Protein AF-A0A1F7S0K5-F1 (afdb_monomer_lite)

InterPro domains:
  IPR010177 Doubled CXXCH motif [PF09699] (95-128)
  IPR036280 Multiheme cytochrome superfamily [SSF48695] (3-328)

Secondary structure (DSSP, 8-state):
--HHHHHTT-THHHHHHTSTTS-S-SS-GGGS-HHHHHHHHHHH-HHHHHHHHHHHHHHT--TTT---EEE-TTT--EEE-GGGPPPTT---S-HHHHB-SS-SSTTSGGGBSSSSTHHHHHHHHTTSHHHHHHHSTTTTTTSS---TT----SS-GGGSTTHHHHHHT------B-TTS-B-SSTTT--SEE-TTTT---SSSB-SS-TTSBP-TT----EE--HHHHTTSTT--SS-GGGHHHHHHHHHHHHHHHHHHHTTTS---B---SS-TTTS--PBPPPTT-TT-HHHHHHHHHHHHHHH-STTSS-HHHHHHHHHHHHHHHHHHH--

Structure (mmCIF, N/CA/C/O backbone):
data_AF-A0A1F7S0K5-F1
#
_entry.id   AF-A0A1F7S0K5-F1
#
loop_
_atom_site.group_PDB
_atom_site.id
_atom_site.type_symbol
_atom_site.label_atom_id
_atom_site.label_alt_id
_atom_site.label_comp_id
_atom_site.label_asym_id
_atom_site.label_entity_id
_atom_site.label_seq_id
_atom_site.pdbx_PDB_ins_code
_atom_site.Cartn_x
_atom_site.Cartn_y
_atom_site.Cartn_z
_atom_site.occupancy
_atom_site.B_iso_or_equiv
_atom_site.auth_seq_id
_atom_site.auth_comp_id
_atom_site.auth_asym_id
_atom_site.auth_atom_id
_atom_site.pdbx_PDB_model_num
ATOM 1 N N . MET A 1 1 ? 5.535 0.762 -25.675 1.00 55.72 1 MET A N 1
ATOM 2 C CA . MET A 1 1 ? 5.711 -0.644 -26.095 1.00 55.72 1 MET A CA 1
ATOM 3 C C . MET A 1 1 ? 4.863 -1.482 -25.159 1.00 55.72 1 MET A C 1
ATOM 5 O O . MET A 1 1 ? 4.780 -1.141 -23.984 1.00 55.72 1 MET A O 1
ATOM 9 N N . GLU A 1 2 ? 4.178 -2.498 -25.663 1.00 74.38 2 GLU A N 1
ATOM 10 C CA . GLU A 1 2 ? 3.354 -3.370 -24.821 1.00 74.38 2 GLU A CA 1
ATOM 11 C C . GLU A 1 2 ? 4.242 -4.354 -24.051 1.00 74.38 2 GLU A C 1
ATOM 13 O O . GLU A 1 2 ? 5.248 -4.823 -24.589 1.00 74.38 2 GLU A O 1
ATOM 18 N N . SER A 1 3 ? 3.878 -4.677 -22.803 1.00 82.31 3 SER A N 1
ATOM 19 C CA . SER A 1 3 ? 4.608 -5.650 -21.972 1.00 82.31 3 SER A CA 1
ATOM 20 C C . SER A 1 3 ? 4.799 -6.999 -22.685 1.00 82.31 3 SER A C 1
ATOM 22 O O . SER A 1 3 ? 5.809 -7.662 -22.459 1.00 82.31 3 SER A O 1
ATOM 24 N N . GLY A 1 4 ? 3.883 -7.379 -23.588 1.00 83.12 4 GLY A N 1
ATOM 25 C CA . GLY A 1 4 ? 3.952 -8.627 -24.356 1.00 83.12 4 GLY A CA 1
ATOM 26 C C . GLY A 1 4 ? 5.192 -8.751 -25.244 1.00 83.12 4 GLY A C 1
ATOM 27 O O . GLY A 1 4 ? 5.692 -9.854 -25.432 1.00 83.12 4 GLY A O 1
ATOM 28 N N . VAL A 1 5 ? 5.767 -7.635 -25.715 1.00 87.56 5 VAL A N 1
ATOM 29 C CA . VAL A 1 5 ? 7.045 -7.660 -26.453 1.00 87.56 5 VAL A CA 1
ATOM 30 C C . VAL A 1 5 ? 8.179 -8.127 -25.541 1.00 87.56 5 VAL A C 1
ATOM 32 O O . VAL A 1 5 ? 8.998 -8.947 -25.940 1.00 87.56 5 VAL A O 1
ATOM 35 N N . CYS A 1 6 ? 8.206 -7.662 -24.288 1.00 86.56 6 CYS A N 1
ATOM 36 C CA . CYS A 1 6 ? 9.162 -8.157 -23.299 1.00 86.56 6 CYS A CA 1
ATOM 37 C C . CYS A 1 6 ? 8.910 -9.641 -22.983 1.00 86.56 6 CYS A C 1
ATOM 39 O O . CYS A 1 6 ? 9.863 -10.398 -22.814 1.00 86.56 6 CYS A O 1
ATOM 41 N N . GLY A 1 7 ? 7.643 -10.066 -22.958 1.00 88.88 7 GLY A N 1
ATOM 42 C CA . GLY A 1 7 ? 7.237 -11.452 -22.708 1.00 88.88 7 GLY A CA 1
ATOM 43 C C . GLY A 1 7 ? 7.722 -12.477 -23.732 1.00 88.88 7 GLY A C 1
ATOM 44 O O . GLY A 1 7 ? 7.791 -13.654 -23.401 1.00 88.88 7 GLY A O 1
ATOM 45 N N . GLN A 1 8 ? 8.151 -12.051 -24.924 1.00 90.50 8 GLN A N 1
ATOM 46 C CA . GLN A 1 8 ? 8.770 -12.948 -25.910 1.00 90.50 8 GLN A CA 1
ATOM 47 C C . GLN A 1 8 ? 10.108 -13.527 -25.427 1.00 90.50 8 GLN A C 1
ATOM 49 O O . GLN A 1 8 ? 10.498 -14.609 -25.858 1.00 90.50 8 GLN A O 1
ATOM 54 N N . CYS A 1 9 ? 10.800 -12.819 -24.527 1.00 90.19 9 CYS A N 1
ATOM 55 C CA . CYS A 1 9 ? 12.128 -13.198 -24.036 1.00 90.19 9 CYS A CA 1
ATOM 56 C C . CYS A 1 9 ? 12.213 -13.307 -22.504 1.00 90.19 9 CYS A C 1
ATOM 58 O O . CYS A 1 9 ? 13.201 -13.824 -21.985 1.00 90.19 9 CYS A O 1
ATOM 60 N N . HIS A 1 10 ? 11.224 -12.795 -21.765 1.00 90.00 10 HIS A N 1
ATOM 61 C CA . HIS A 1 10 ? 11.281 -12.660 -20.310 1.00 90.00 10 HIS A CA 1
ATOM 62 C C . HIS A 1 10 ? 10.108 -13.357 -19.617 1.00 90.00 10 HIS A C 1
ATOM 64 O O . HIS A 1 10 ? 8.970 -12.892 -19.676 1.00 90.00 10 HIS A O 1
ATOM 70 N N . GLU A 1 11 ? 10.407 -14.401 -18.837 1.00 90.44 11 GLU A N 1
ATOM 71 C CA . GLU A 1 11 ? 9.433 -15.113 -17.987 1.00 90.44 11 GLU A CA 1
ATOM 72 C C . GLU A 1 11 ? 8.713 -14.195 -16.977 1.00 90.44 11 GLU A C 1
ATOM 74 O O . GLU A 1 11 ? 7.636 -14.514 -16.474 1.00 90.44 11 GLU A O 1
ATOM 79 N N . GLN A 1 12 ? 9.303 -13.034 -16.664 1.00 94.00 12 GLN A N 1
ATOM 80 C CA . GLN A 1 12 ? 8.740 -12.068 -15.724 1.00 94.00 12 GLN A CA 1
ATOM 81 C C . GLN A 1 12 ? 7.446 -11.440 -16.245 1.00 94.00 12 GLN A C 1
ATOM 83 O O . GLN A 1 12 ? 6.676 -10.922 -15.439 1.00 94.00 12 GLN A O 1
ATOM 88 N N . TYR A 1 13 ? 7.181 -11.514 -17.552 1.00 95.25 13 TYR A N 1
ATOM 89 C CA . TYR A 1 13 ? 5.916 -11.078 -18.134 1.00 95.25 13 TYR A CA 1
ATOM 90 C C . TYR A 1 13 ? 4.723 -11.815 -17.514 1.00 95.25 13 TYR A C 1
ATOM 92 O O . TYR A 1 13 ? 3.826 -11.165 -16.985 1.00 95.25 13 TYR A O 1
ATOM 100 N N . ASN A 1 14 ? 4.780 -13.147 -17.434 1.00 94.56 14 ASN A N 1
ATOM 101 C CA . ASN A 1 14 ? 3.702 -13.955 -16.852 1.00 94.56 14 ASN A CA 1
ATOM 102 C C . ASN A 1 14 ? 3.497 -13.647 -15.355 1.00 94.56 14 ASN A C 1
ATOM 104 O O . ASN A 1 14 ? 2.391 -13.719 -14.827 1.00 94.56 14 ASN A O 1
ATOM 108 N N . GLN A 1 15 ? 4.568 -13.272 -14.646 1.00 95.31 15 GLN A N 1
ATOM 109 C CA . GLN A 1 15 ? 4.475 -12.826 -13.251 1.00 95.31 15 GLN A CA 1
ATOM 110 C C . GLN A 1 15 ? 3.829 -11.438 -13.144 1.00 95.31 15 GLN A C 1
ATOM 112 O O . GLN A 1 15 ? 3.004 -11.212 -12.262 1.00 95.31 15 GLN A O 1
ATOM 117 N N . TRP A 1 16 ? 4.198 -10.514 -14.036 1.00 95.06 16 TRP A N 1
ATOM 118 C CA . TRP A 1 16 ? 3.608 -9.178 -14.110 1.00 95.06 16 TRP A CA 1
ATOM 119 C C . TRP A 1 16 ? 2.116 -9.238 -14.431 1.00 95.06 16 TRP A C 1
ATOM 121 O O . TRP A 1 16 ? 1.359 -8.482 -13.827 1.00 95.06 16 TRP A O 1
ATOM 131 N N . GLU A 1 17 ? 1.678 -10.161 -15.291 1.00 93.00 17 GLU A N 1
ATOM 132 C CA . GLU A 1 17 ? 0.255 -10.364 -15.594 1.00 93.00 17 GLU A CA 1
ATOM 133 C C . GLU A 1 17 ? -0.570 -10.694 -14.345 1.00 93.00 17 GLU A C 1
ATOM 135 O O . GLU A 1 17 ? -1.718 -10.270 -14.249 1.00 93.00 17 GLU A O 1
ATOM 140 N N . LYS A 1 18 ? 0.025 -11.350 -13.340 1.00 91.44 18 LYS A N 1
ATOM 141 C CA . LYS A 1 18 ? -0.616 -11.578 -12.035 1.00 91.44 18 LYS A CA 1
ATOM 142 C C . LYS A 1 18 ? -0.628 -10.341 -11.135 1.00 91.44 18 LYS A C 1
ATOM 144 O O . LYS A 1 18 ? -1.362 -10.296 -10.150 1.00 91.44 18 LYS A O 1
ATOM 149 N N . SER A 1 19 ? 0.206 -9.342 -11.376 1.00 91.38 19 SER A N 1
ATOM 150 C CA . SER A 1 19 ? 0.243 -8.149 -10.528 1.00 91.38 19 SER A CA 1
ATOM 151 C C . SER A 1 19 ? -0.922 -7.209 -10.851 1.00 91.38 19 SER A C 1
ATOM 153 O O . SER A 1 19 ? -1.334 -7.102 -11.995 1.00 91.38 19 SER A O 1
ATOM 155 N N . ARG A 1 20 ? -1.379 -6.407 -9.882 1.00 87.12 20 ARG A N 1
ATOM 156 C CA . ARG A 1 20 ? -2.374 -5.340 -10.134 1.00 87.12 20 ARG A CA 1
ATOM 157 C C . ARG A 1 20 ? -1.862 -4.219 -11.052 1.00 87.12 20 ARG A C 1
ATOM 159 O O . ARG A 1 20 ? -2.600 -3.295 -11.376 1.00 87.12 20 ARG A O 1
ATOM 166 N N . HIS A 1 21 ? -0.588 -4.258 -11.443 1.00 89.00 21 HIS A N 1
ATOM 167 C CA . HIS A 1 21 ? -0.041 -3.346 -12.441 1.00 89.00 21 HIS A CA 1
ATOM 168 C C . HIS A 1 21 ? -0.449 -3.729 -13.868 1.00 89.00 21 HIS A C 1
ATOM 170 O O . HIS A 1 21 ? -0.459 -2.848 -14.726 1.00 89.00 21 HIS A O 1
ATOM 176 N N . SER A 1 22 ? -0.817 -4.992 -14.121 1.00 89.19 22 SER A N 1
ATOM 177 C CA . SER A 1 22 ? -1.365 -5.417 -15.414 1.00 89.19 22 SER A CA 1
ATOM 178 C C . SER A 1 22 ? -2.830 -5.015 -15.601 1.00 89.19 22 SER A C 1
ATOM 180 O O . SER A 1 22 ? -3.296 -4.974 -16.740 1.00 89.19 22 SER A O 1
ATOM 182 N N . ASP A 1 23 ? -3.538 -4.672 -14.514 1.00 83.94 23 ASP A N 1
ATOM 183 C CA . ASP A 1 23 ? -4.960 -4.342 -14.549 1.00 83.94 23 ASP A CA 1
ATOM 184 C C . ASP A 1 23 ? -5.260 -3.250 -15.585 1.00 83.94 23 ASP A C 1
ATOM 186 O O . ASP A 1 23 ? -4.728 -2.129 -15.572 1.00 83.94 23 ASP A O 1
ATOM 190 N N . ALA A 1 24 ? -6.210 -3.576 -16.459 1.00 69.12 24 ALA A N 1
ATOM 191 C CA . ALA A 1 24 ? -6.680 -2.687 -17.504 1.00 69.12 24 ALA A CA 1
ATOM 192 C C . ALA A 1 24 ? -7.505 -1.512 -16.970 1.00 69.12 24 ALA A C 1
ATOM 194 O O . ALA A 1 24 ? -7.901 -0.696 -17.783 1.00 69.12 24 ALA A O 1
ATOM 195 N N . GLU A 1 25 ? -7.770 -1.400 -15.661 1.00 66.38 25 GLU A N 1
ATOM 196 C CA . GLU A 1 25 ? -8.460 -0.281 -15.001 1.00 66.38 25 GLU A CA 1
ATOM 197 C C . GLU A 1 25 ? -7.846 0.006 -13.622 1.00 66.38 25 GLU A C 1
ATOM 199 O O . GLU A 1 25 ? -8.350 -0.387 -12.580 1.00 66.38 25 GLU A O 1
ATOM 204 N N . SER A 1 26 ? -6.711 0.706 -13.603 1.00 60.31 26 SER A N 1
ATOM 205 C CA . SER A 1 26 ? -5.957 0.970 -12.370 1.00 60.31 26 SER A CA 1
ATOM 206 C C . SER A 1 26 ? -6.516 2.108 -11.490 1.00 60.31 26 SER A C 1
ATOM 208 O O . SER A 1 26 ? -5.996 2.341 -10.398 1.00 60.31 26 SER A O 1
ATOM 210 N N . TYR A 1 27 ? -7.561 2.815 -11.941 1.00 61.59 27 TYR A N 1
ATOM 211 C CA . TYR A 1 27 ? -8.342 3.797 -11.173 1.00 61.59 27 TYR A CA 1
ATOM 212 C C . TYR A 1 27 ? -9.674 4.107 -11.885 1.00 61.59 27 TYR A C 1
ATOM 214 O O . TYR A 1 27 ? -9.789 3.904 -13.096 1.00 61.59 27 TYR A O 1
ATOM 222 N N . GLY A 1 28 ? -10.659 4.636 -11.147 1.00 58.69 28 GLY A N 1
ATOM 223 C CA . GLY A 1 28 ? -11.991 4.988 -11.655 1.00 58.69 28 GLY A CA 1
ATOM 224 C C . GLY A 1 28 ? -11.947 6.187 -12.601 1.00 58.69 28 GLY A C 1
ATOM 225 O O . GLY A 1 28 ? -12.259 7.309 -12.212 1.00 58.69 28 GLY A O 1
ATOM 226 N N . PHE A 1 29 ? -11.526 5.972 -13.851 1.00 62.69 29 PHE A N 1
ATOM 227 C CA . PHE A 1 29 ? -11.346 7.027 -14.856 1.00 62.69 29 PHE A CA 1
ATOM 228 C C . PHE A 1 29 ? -12.602 7.890 -15.040 1.00 62.69 29 PHE A C 1
ATOM 230 O O . PHE A 1 29 ? -12.493 9.104 -15.197 1.00 62.69 29 PHE A O 1
ATOM 237 N N . ALA A 1 30 ? -13.782 7.267 -14.993 1.00 62.19 30 ALA A N 1
ATOM 238 C CA . ALA A 1 30 ? -15.068 7.945 -15.140 1.00 62.19 30 ALA A CA 1
ATOM 239 C C . ALA A 1 30 ? -15.455 8.811 -13.924 1.00 62.19 30 ALA A C 1
ATOM 241 O O . ALA A 1 30 ? -16.290 9.701 -14.052 1.00 62.19 30 ALA A O 1
ATOM 242 N N . GLU A 1 31 ? -14.839 8.582 -12.763 1.00 60.03 31 GLU A N 1
ATOM 243 C CA . GLU A 1 31 ? -15.211 9.203 -11.484 1.00 60.03 31 GLU A CA 1
ATOM 244 C C . GLU A 1 31 ? -14.346 10.425 -11.135 1.00 60.03 31 GLU A C 1
ATOM 246 O O . GLU A 1 31 ? -14.638 11.152 -10.185 1.00 60.03 31 GLU A O 1
ATOM 251 N N . ILE A 1 32 ? -13.263 10.670 -11.884 1.00 66.06 32 ILE A N 1
ATOM 252 C CA . ILE A 1 32 ? -12.283 11.717 -11.575 1.00 66.06 32 ILE A CA 1
ATOM 253 C C . ILE A 1 32 ? -12.375 12.851 -12.596 1.00 66.06 32 ILE A C 1
ATOM 255 O O . ILE A 1 32 ? -12.255 12.654 -13.806 1.00 66.06 32 ILE A O 1
ATOM 259 N N . ALA A 1 33 ? -12.501 14.082 -12.098 1.00 70.62 33 ALA A N 1
ATOM 260 C CA . ALA A 1 33 ? -12.459 15.272 -12.937 1.00 70.62 33 ALA A CA 1
ATOM 261 C C . ALA A 1 33 ? -11.146 15.341 -13.743 1.00 70.62 33 ALA A C 1
ATOM 263 O O . ALA A 1 33 ? -10.053 15.204 -13.187 1.00 70.62 33 ALA A O 1
ATOM 264 N N . LYS A 1 34 ? -11.238 15.630 -15.050 1.00 74.44 34 LYS A N 1
ATOM 265 C CA . LYS A 1 34 ? -10.083 15.684 -15.972 1.00 74.44 34 LYS A CA 1
ATOM 266 C C . LYS A 1 34 ? -8.866 16.472 -15.454 1.00 74.44 34 LYS A C 1
ATOM 268 O O . LYS A 1 34 ? -7.754 15.983 -15.636 1.00 74.44 34 LYS A O 1
ATOM 273 N N . PRO A 1 35 ? -9.019 17.634 -14.787 1.00 71.94 35 PRO A N 1
ATOM 274 C CA . PRO A 1 35 ? -7.874 18.367 -14.244 1.00 71.94 35 PRO A CA 1
ATOM 275 C C . PRO A 1 35 ? -7.083 17.593 -13.176 1.00 71.94 35 PRO A C 1
ATOM 277 O O . PRO A 1 35 ? -5.870 17.755 -13.081 1.00 71.94 35 PRO A O 1
ATOM 280 N N . LEU A 1 36 ? -7.744 16.729 -12.399 1.00 72.06 36 LEU A N 1
ATOM 281 C CA . LEU A 1 36 ? -7.108 15.889 -11.376 1.00 72.06 36 LEU A CA 1
ATOM 282 C C . LEU A 1 36 ? -6.460 14.639 -11.977 1.00 72.06 36 LEU A C 1
ATOM 284 O O . LEU A 1 36 ? -5.475 14.132 -11.437 1.00 72.06 36 LEU A O 1
ATOM 288 N N . LEU A 1 37 ? -6.975 14.168 -13.118 1.00 75.69 37 LEU A N 1
ATOM 289 C CA . LEU A 1 37 ? -6.419 13.014 -13.822 1.00 75.69 37 LEU A CA 1
ATOM 290 C C . LEU A 1 37 ? -4.959 13.237 -14.229 1.00 75.69 37 LEU A C 1
ATOM 292 O O . LEU A 1 37 ? -4.175 12.295 -14.181 1.00 75.69 37 LEU A O 1
ATOM 296 N N . VAL A 1 38 ? -4.568 14.475 -14.553 1.00 78.19 38 VAL A N 1
ATOM 297 C CA . VAL A 1 38 ? -3.190 14.832 -14.935 1.00 78.19 38 VAL A CA 1
ATOM 298 C C . VAL A 1 38 ? -2.155 14.341 -13.907 1.00 78.19 38 VAL A C 1
ATOM 300 O O . VAL A 1 38 ? -1.106 13.822 -14.282 1.00 78.19 38 VAL A O 1
ATOM 303 N N . ASN A 1 39 ? -2.477 14.413 -12.614 1.00 76.75 39 ASN A N 1
ATOM 304 C CA . ASN A 1 39 ? -1.594 13.945 -11.542 1.00 76.75 39 ASN A CA 1
ATOM 305 C C . ASN A 1 39 ? -1.631 12.423 -11.339 1.00 76.75 39 ASN A C 1
ATOM 307 O O . ASN A 1 39 ? -0.726 11.875 -10.721 1.00 76.75 39 ASN A O 1
ATOM 311 N N . CYS A 1 40 ? -2.654 11.732 -11.847 1.00 78.12 40 CYS A N 1
ATOM 312 C CA . CYS A 1 40 ? -2.771 10.274 -11.761 1.00 78.12 40 CYS A CA 1
ATOM 313 C C . CYS A 1 40 ? -1.884 9.591 -12.814 1.00 78.12 40 CYS A C 1
ATOM 315 O O . CYS A 1 40 ? -1.278 8.550 -12.561 1.00 78.12 40 CYS A O 1
ATOM 317 N N . TYR A 1 41 ? -1.770 10.188 -14.001 1.00 83.06 41 TYR A N 1
ATOM 318 C CA . TYR A 1 41 ? -1.078 9.561 -15.125 1.00 83.06 41 TYR A CA 1
ATOM 319 C C . TYR A 1 41 ? 0.405 9.326 -14.892 1.00 83.06 41 TYR A C 1
ATOM 321 O O . TYR A 1 41 ? 0.914 8.309 -15.359 1.00 83.06 41 TYR A O 1
ATOM 329 N N . LYS A 1 42 ? 1.072 10.188 -14.109 1.00 85.56 42 LYS A N 1
ATOM 330 C CA . LYS A 1 42 ? 2.489 10.004 -13.773 1.00 85.56 42 LYS A CA 1
ATOM 331 C C . LYS A 1 42 ? 2.773 8.637 -13.157 1.00 85.56 42 LYS A C 1
ATOM 333 O O . LYS A 1 42 ? 3.856 8.128 -13.374 1.00 85.56 42 LYS A O 1
ATOM 338 N N . CYS A 1 43 ? 1.813 8.034 -12.451 1.00 85.00 43 CYS A N 1
ATOM 339 C CA . CYS A 1 43 ? 1.966 6.718 -11.824 1.00 85.00 43 CYS A CA 1
ATOM 340 C C . CYS A 1 43 ? 1.308 5.582 -12.616 1.00 85.00 43 CYS A C 1
ATOM 342 O O . CYS A 1 43 ? 1.752 4.441 -12.548 1.00 85.00 43 CYS A O 1
ATOM 344 N N . HIS A 1 44 ? 0.220 5.870 -13.331 1.00 85.19 44 HIS A N 1
ATOM 345 C CA . HIS A 1 44 ? -0.649 4.834 -13.892 1.00 85.19 44 HIS A CA 1
ATOM 346 C C . HIS A 1 44 ? -0.379 4.502 -15.369 1.00 85.19 44 HIS A C 1
ATOM 348 O O . HIS A 1 44 ? -0.985 3.562 -15.886 1.00 85.19 44 HIS A O 1
ATOM 354 N N . TYR A 1 45 ? 0.505 5.248 -16.045 1.00 87.81 45 TYR A N 1
ATOM 355 C CA . TYR A 1 45 ? 0.841 5.058 -17.460 1.00 87.81 45 TYR A CA 1
ATOM 356 C C . TYR A 1 45 ? 2.349 5.092 -17.677 1.00 87.81 45 TYR A C 1
ATOM 358 O O . TYR A 1 45 ? 3.036 6.003 -17.217 1.00 87.81 45 TYR A O 1
ATOM 366 N N . ALA A 1 46 ? 2.868 4.106 -18.410 1.00 88.94 46 ALA A N 1
ATOM 367 C CA . ALA A 1 46 ? 4.304 3.893 -18.554 1.00 88.94 46 ALA A CA 1
ATOM 368 C C . ALA A 1 46 ? 5.023 5.072 -19.212 1.00 88.94 46 ALA A C 1
ATOM 370 O O . ALA A 1 46 ? 6.093 5.473 -18.755 1.00 88.94 46 ALA A O 1
ATOM 371 N N . LYS A 1 47 ? 4.434 5.650 -20.264 1.00 88.19 47 LYS A N 1
ATOM 372 C CA . LYS A 1 47 ? 5.023 6.800 -20.956 1.00 88.19 47 LYS A CA 1
ATOM 373 C C . LYS A 1 47 ? 5.042 8.035 -20.061 1.00 88.19 47 LYS A C 1
ATOM 375 O O . LYS A 1 47 ? 6.087 8.657 -19.916 1.00 88.19 47 LYS A O 1
ATOM 380 N N . SER A 1 48 ? 3.916 8.355 -19.422 1.00 88.88 48 SER A N 1
ATOM 381 C CA . SER A 1 48 ? 3.819 9.488 -18.498 1.00 88.88 48 SER A CA 1
ATOM 382 C C . SER A 1 48 ? 4.789 9.344 -17.324 1.00 88.88 48 SER A C 1
ATOM 384 O O . SER A 1 48 ? 5.411 10.328 -16.932 1.00 88.88 48 SER A O 1
ATOM 386 N N . TYR A 1 49 ? 4.978 8.127 -16.800 1.00 90.62 49 TYR A N 1
ATOM 387 C CA . TYR A 1 49 ? 5.998 7.855 -15.788 1.00 90.62 49 TYR A CA 1
ATOM 388 C C . TYR A 1 49 ? 7.409 8.106 -16.330 1.00 90.62 49 TYR A C 1
ATOM 390 O O . TYR A 1 49 ? 8.186 8.818 -15.703 1.00 90.62 49 TYR A O 1
ATOM 398 N N . ALA A 1 50 ? 7.744 7.579 -17.511 1.00 89.44 50 ALA A N 1
ATOM 399 C CA . ALA A 1 50 ? 9.051 7.791 -18.1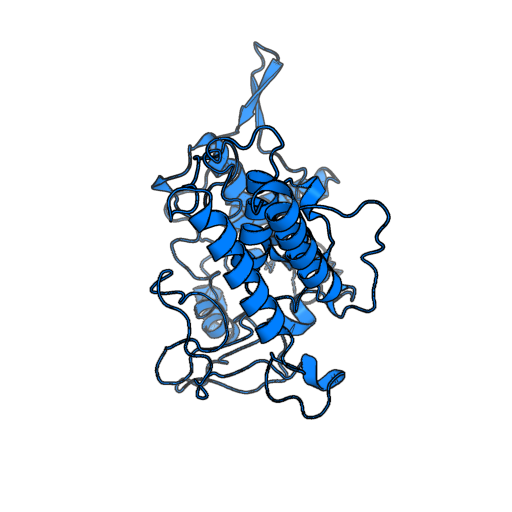33 1.00 89.44 50 ALA A CA 1
ATOM 400 C C . ALA A 1 50 ? 9.363 9.286 -18.337 1.00 89.44 50 ALA A C 1
ATOM 402 O O . ALA A 1 50 ? 10.415 9.751 -17.900 1.00 89.44 50 ALA A O 1
ATOM 403 N N . GLU A 1 51 ? 8.417 10.044 -18.900 1.00 89.81 51 GLU A N 1
ATOM 404 C CA . GLU A 1 51 ? 8.522 11.501 -19.061 1.00 89.81 51 GLU A CA 1
ATOM 405 C C . GLU A 1 51 ? 8.642 12.220 -17.706 1.00 89.81 51 GLU A C 1
ATOM 407 O O . GLU A 1 51 ? 9.375 13.201 -17.582 1.00 89.81 51 GLU A O 1
ATOM 412 N N . SER A 1 52 ? 7.946 11.733 -16.669 1.00 90.81 52 SER A N 1
ATOM 413 C CA . SER A 1 52 ? 8.069 12.263 -15.305 1.00 90.81 52 SER A CA 1
ATOM 414 C C . SER A 1 52 ? 9.483 12.084 -14.767 1.00 90.81 52 SER A C 1
ATOM 416 O O . SER A 1 52 ? 10.037 13.040 -14.237 1.00 90.81 52 SER A O 1
ATOM 418 N N . ILE A 1 53 ? 10.075 10.893 -14.925 1.00 90.25 53 ILE A N 1
ATOM 419 C CA . ILE A 1 53 ? 11.444 10.599 -14.477 1.00 90.25 53 ILE A CA 1
ATOM 420 C C . ILE A 1 53 ? 12.461 11.502 -15.177 1.00 90.25 53 ILE A C 1
ATOM 422 O O . ILE A 1 53 ? 13.331 12.077 -14.525 1.00 90.25 53 ILE A O 1
ATOM 426 N N . GLU A 1 54 ? 12.344 11.670 -16.493 1.00 88.62 54 GLU A N 1
ATOM 427 C CA . GLU A 1 54 ? 13.216 12.572 -17.251 1.00 88.62 54 GLU A CA 1
ATOM 428 C C . GLU A 1 54 ? 13.101 14.015 -16.750 1.00 88.62 54 GLU A C 1
ATOM 430 O O . GLU A 1 54 ? 14.114 14.668 -16.488 1.00 88.62 54 GLU A O 1
ATOM 435 N N . LYS A 1 55 ? 11.868 14.486 -16.532 1.00 89.88 55 LYS A N 1
ATOM 436 C CA . LYS A 1 55 ? 11.602 15.844 -16.059 1.00 89.88 55 LYS A CA 1
ATOM 437 C C . LYS A 1 55 ? 12.148 16.088 -14.654 1.00 89.88 55 LYS A C 1
ATOM 439 O O . LYS A 1 55 ? 12.862 17.070 -14.471 1.00 89.88 55 LYS A O 1
ATOM 444 N N . ILE A 1 56 ? 11.903 15.191 -13.694 1.00 91.38 56 ILE A N 1
ATOM 445 C CA . ILE A 1 56 ? 12.397 15.364 -12.314 1.00 91.38 56 ILE A CA 1
ATOM 446 C C . ILE A 1 56 ? 13.927 15.354 -12.257 1.00 91.38 56 ILE A C 1
ATOM 448 O O . ILE A 1 56 ? 14.515 16.117 -11.497 1.00 91.38 56 ILE A O 1
ATOM 452 N N . ASN A 1 57 ? 14.580 14.571 -13.123 1.00 87.12 57 ASN A N 1
ATOM 453 C CA . ASN A 1 57 ? 16.035 14.556 -13.236 1.00 87.12 57 ASN A CA 1
ATOM 454 C C . ASN A 1 57 ? 16.563 15.863 -13.843 1.00 87.12 57 ASN A C 1
ATOM 456 O O . ASN A 1 57 ? 17.575 16.384 -13.377 1.00 87.12 57 ASN A O 1
ATOM 460 N N . SER A 1 58 ? 15.881 16.409 -14.859 1.00 88.75 58 SER A N 1
ATOM 461 C CA . SER A 1 58 ? 16.268 17.688 -15.470 1.00 88.75 58 SER A CA 1
ATOM 462 C C . SER A 1 58 ? 16.043 18.887 -14.546 1.00 88.75 58 SER A C 1
ATOM 464 O O . SER A 1 58 ? 16.868 19.797 -14.511 1.00 88.75 58 SER A O 1
ATOM 466 N N . GLU A 1 59 ? 14.957 18.873 -13.771 1.00 90.69 59 GLU A N 1
ATOM 467 C CA . GLU A 1 59 ? 14.550 19.974 -12.891 1.00 90.69 59 GLU A CA 1
ATOM 468 C C . GLU A 1 59 ? 15.128 19.842 -11.477 1.00 90.69 59 GLU A C 1
ATOM 470 O O . GLU A 1 59 ? 15.066 20.795 -10.708 1.00 90.69 59 GLU A O 1
ATOM 475 N N . LYS A 1 60 ? 15.735 18.691 -11.149 1.00 89.62 60 LYS A N 1
ATOM 476 C CA . LYS A 1 60 ? 16.281 18.356 -9.822 1.00 89.62 60 LYS A CA 1
ATOM 477 C C . LYS A 1 60 ? 15.249 18.511 -8.698 1.00 89.62 60 LYS A C 1
ATOM 479 O O . LYS A 1 60 ? 15.570 19.008 -7.622 1.00 89.62 60 LYS A O 1
ATOM 484 N N . ILE A 1 61 ? 14.023 18.074 -8.964 1.00 90.38 61 ILE A N 1
ATOM 485 C CA . ILE A 1 61 ? 12.903 18.081 -8.013 1.00 90.38 61 ILE A CA 1
ATOM 486 C C . ILE A 1 61 ? 12.516 16.653 -7.630 1.00 90.38 61 ILE A C 1
ATOM 488 O O . ILE A 1 61 ? 12.852 15.694 -8.328 1.00 90.38 61 ILE A O 1
ATOM 492 N N . ASN A 1 62 ? 11.760 16.499 -6.550 1.00 86.06 62 ASN A N 1
ATOM 493 C CA . ASN A 1 62 ? 11.207 15.207 -6.167 1.00 86.06 62 ASN A CA 1
ATOM 494 C C . ASN A 1 62 ? 10.000 14.824 -7.040 1.00 86.06 62 ASN A C 1
ATOM 496 O O . ASN A 1 62 ? 9.237 15.664 -7.520 1.00 86.06 62 ASN A O 1
ATOM 500 N N . PHE A 1 63 ? 9.754 13.520 -7.200 1.00 86.62 63 PHE A N 1
ATOM 501 C CA . PHE A 1 63 ? 8.626 13.017 -8.001 1.00 86.62 63 PHE A CA 1
ATOM 502 C C . PHE A 1 63 ? 7.249 13.502 -7.506 1.00 86.62 63 PHE A C 1
ATOM 504 O O . PHE A 1 63 ? 6.314 13.682 -8.295 1.00 86.62 63 PHE A O 1
ATOM 511 N N . HIS A 1 64 ? 7.100 13.725 -6.198 1.00 80.38 64 HIS A N 1
ATOM 512 C CA . HIS A 1 64 ? 5.858 14.239 -5.615 1.00 80.38 64 HIS A CA 1
ATOM 513 C C . HIS A 1 64 ? 5.672 15.748 -5.846 1.00 80.38 64 HIS A C 1
ATOM 515 O O . HIS A 1 64 ? 4.535 16.201 -5.944 1.00 80.38 64 HIS A O 1
ATOM 521 N N . GLU A 1 65 ? 6.757 16.508 -6.020 1.00 83.38 65 GLU A N 1
ATOM 522 C CA . GLU A 1 65 ? 6.727 17.948 -6.329 1.00 83.38 65 GLU A CA 1
ATOM 523 C C . GLU A 1 65 ? 6.351 18.215 -7.787 1.00 83.38 65 GLU A C 1
ATOM 525 O O . GLU A 1 65 ? 5.880 19.304 -8.122 1.00 83.38 65 GLU A O 1
ATOM 530 N N . LEU A 1 66 ? 6.517 17.214 -8.657 1.00 86.06 66 LEU A N 1
ATOM 531 C CA . LEU A 1 66 ? 6.201 17.333 -10.070 1.00 86.06 66 LEU A CA 1
ATOM 532 C C . LEU A 1 66 ? 4.716 17.653 -10.287 1.00 86.06 66 LEU A C 1
ATOM 534 O O . LEU A 1 66 ? 3.829 16.839 -10.001 1.00 86.06 66 LEU A O 1
ATOM 538 N N . GLN A 1 67 ? 4.471 18.818 -10.887 1.00 81.50 67 GLN A N 1
ATOM 539 C CA . GLN A 1 67 ? 3.157 19.278 -11.321 1.00 81.50 67 GLN A CA 1
ATOM 540 C C . GLN A 1 67 ? 3.168 19.577 -12.819 1.00 81.50 67 GLN A C 1
ATOM 542 O O . GLN A 1 67 ? 3.991 20.343 -13.319 1.00 81.50 67 GLN A O 1
ATOM 547 N N . TYR A 1 68 ? 2.204 19.020 -13.546 1.00 83.75 68 TYR A N 1
ATOM 548 C CA . TYR A 1 68 ? 1.982 19.357 -14.949 1.00 83.75 68 TYR A CA 1
ATOM 549 C C . TYR A 1 68 ? 1.049 20.556 -15.047 1.00 83.75 68 TYR A C 1
ATOM 551 O O . TYR A 1 68 ? -0.176 20.419 -15.113 1.00 83.75 68 TYR A O 1
ATOM 559 N N . LYS A 1 69 ? 1.640 21.748 -15.034 1.00 82.56 69 LYS A N 1
ATOM 560 C CA . LYS A 1 69 ? 0.911 22.999 -15.200 1.00 82.56 69 LYS A CA 1
ATOM 561 C C . LYS A 1 69 ? 1.413 23.772 -16.412 1.00 82.56 69 LYS A C 1
ATOM 563 O O . LYS A 1 69 ? 2.597 23.744 -16.734 1.00 82.56 69 LYS A O 1
ATOM 568 N N . LYS A 1 70 ? 0.496 24.487 -17.057 1.00 81.62 70 LYS A N 1
ATOM 569 C CA . LYS A 1 70 ? 0.756 25.435 -18.134 1.00 81.62 70 LYS A CA 1
ATOM 570 C C . LYS A 1 70 ? 0.398 26.835 -17.651 1.00 81.62 70 LYS A C 1
ATOM 572 O O . LYS A 1 70 ? -0.684 27.058 -17.107 1.00 81.62 70 LYS A O 1
ATOM 577 N N . GLN A 1 71 ? 1.311 27.775 -17.857 1.00 76.88 71 GLN A 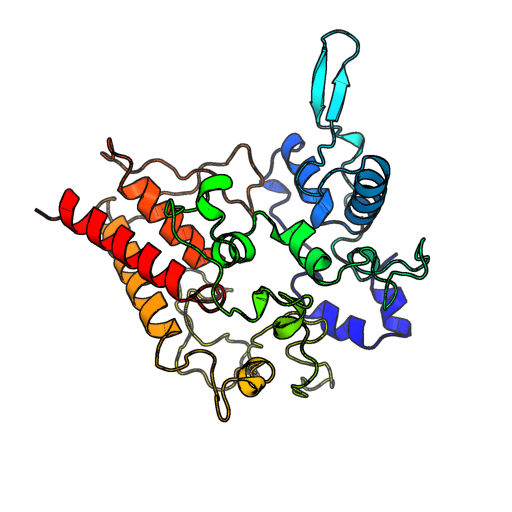N 1
ATOM 578 C CA . GLN A 1 71 ? 1.089 29.171 -17.509 1.00 76.88 71 GLN A CA 1
ATOM 579 C C . GLN A 1 71 ? 0.216 29.835 -18.577 1.00 76.88 71 GLN A C 1
ATOM 581 O O . GLN A 1 71 ? 0.528 29.772 -19.769 1.00 76.88 71 GLN A O 1
ATOM 586 N N . LEU A 1 72 ? -0.885 30.467 -18.166 1.00 74.44 72 LEU A N 1
ATOM 587 C CA . LEU A 1 72 ? -1.621 31.363 -19.051 1.00 74.44 72 LEU A CA 1
ATOM 588 C C . LEU A 1 72 ? -0.905 32.714 -19.074 1.00 74.44 72 LEU A C 1
ATOM 590 O O . LEU A 1 72 ? -0.967 33.476 -18.107 1.00 74.44 72 LEU A O 1
ATOM 594 N N . MET A 1 73 ? -0.253 33.009 -20.202 1.00 59.00 73 MET A N 1
ATOM 595 C CA . MET A 1 73 ? 0.553 34.223 -20.391 1.00 59.00 73 MET A CA 1
ATOM 596 C C . MET A 1 73 ? -0.217 35.532 -20.152 1.00 59.00 73 MET A C 1
ATOM 598 O O . MET A 1 73 ? 0.407 36.541 -19.856 1.00 59.00 73 MET A O 1
ATOM 602 N N . LEU A 1 74 ? -1.554 35.527 -20.223 1.00 60.09 74 LEU A N 1
ATOM 603 C CA . LEU A 1 74 ? -2.367 36.736 -20.053 1.00 60.09 74 LEU A CA 1
ATOM 604 C C . LEU A 1 74 ? -2.765 37.070 -18.604 1.00 60.09 74 LEU A C 1
ATOM 606 O O . LEU A 1 74 ? -3.260 38.166 -18.373 1.00 60.09 74 LEU A O 1
ATOM 610 N N . VAL A 1 75 ? -2.618 36.152 -17.640 1.00 58.91 75 VAL A N 1
ATOM 611 C CA . VAL A 1 75 ? -3.220 36.338 -16.296 1.00 58.91 75 VAL A CA 1
ATOM 612 C C . VAL A 1 75 ? -2.370 35.831 -15.130 1.00 58.91 75 VAL A C 1
ATOM 614 O O . VAL A 1 75 ? -2.824 35.852 -13.992 1.00 58.91 75 VAL A O 1
ATOM 617 N N . GLY A 1 76 ? -1.155 35.327 -15.377 1.00 65.75 76 GLY A N 1
ATOM 618 C CA . GLY A 1 76 ? -0.292 34.776 -14.318 1.00 65.75 76 GLY A CA 1
ATOM 619 C C . GLY A 1 76 ? -0.849 33.518 -13.630 1.00 65.75 76 GLY A C 1
ATOM 620 O O . GLY A 1 76 ? -0.206 32.962 -12.743 1.00 65.75 76 GLY A O 1
ATOM 621 N N . LEU A 1 77 ? -2.019 33.035 -14.056 1.00 73.50 77 LEU A N 1
ATOM 622 C CA . LEU A 1 77 ? -2.657 31.825 -13.554 1.00 73.50 77 LEU A CA 1
ATOM 623 C C . LEU A 1 77 ? -1.992 30.581 -14.150 1.00 73.50 77 LEU A C 1
ATOM 625 O O . LEU A 1 77 ? -1.677 30.516 -15.342 1.00 73.50 77 LEU A O 1
ATOM 629 N N . SER A 1 78 ? -1.807 29.572 -13.303 1.00 77.00 78 SER A N 1
ATOM 630 C CA . SER A 1 78 ? -1.219 28.285 -13.663 1.00 77.00 78 SER A CA 1
ATOM 631 C C . SER A 1 78 ? -2.310 27.218 -13.662 1.00 77.00 78 SER A C 1
ATOM 633 O O . SER A 1 78 ? -2.909 26.943 -12.622 1.00 77.00 78 SER A O 1
ATOM 635 N N . MET A 1 79 ? -2.591 26.639 -14.830 1.00 80.81 79 MET A N 1
ATOM 636 C CA . MET A 1 79 ? -3.665 25.658 -15.026 1.00 80.81 79 MET A CA 1
ATOM 637 C C . MET A 1 79 ? -3.088 24.270 -15.318 1.00 80.81 79 MET A C 1
ATOM 639 O O . MET A 1 79 ? -2.002 24.190 -15.890 1.00 80.81 79 MET A O 1
ATOM 643 N N . PRO A 1 80 ? -3.780 23.167 -14.981 1.00 82.88 80 PRO A N 1
ATOM 644 C CA . PRO A 1 80 ? -3.336 21.824 -15.352 1.00 82.88 80 PRO A CA 1
ATOM 645 C C . PRO A 1 80 ? -3.141 21.677 -16.866 1.00 82.88 80 PRO A C 1
ATOM 647 O O . PRO A 1 80 ? -4.008 22.062 -17.654 1.00 82.88 80 PRO A O 1
ATOM 650 N N . ASP A 1 81 ? -2.006 21.112 -17.278 1.00 86.69 81 ASP A N 1
ATOM 651 C CA . ASP A 1 81 ? -1.694 20.898 -18.691 1.00 86.69 81 ASP A CA 1
ATOM 652 C C . ASP A 1 81 ? -2.407 19.646 -19.222 1.00 86.69 81 ASP A C 1
ATOM 654 O O . ASP A 1 81 ? -1.880 18.533 -19.192 1.00 86.69 81 ASP A O 1
ATOM 658 N N . LEU A 1 82 ? -3.629 19.829 -19.729 1.00 85.69 82 LEU A N 1
ATOM 659 C CA . LEU A 1 82 ? -4.439 18.738 -20.280 1.00 85.69 82 LEU A CA 1
ATOM 660 C C . LEU A 1 82 ? -3.828 18.094 -21.539 1.00 85.69 82 LEU A C 1
ATOM 662 O O . LEU A 1 82 ? -4.275 17.024 -21.942 1.00 85.69 82 LEU A O 1
ATOM 666 N N . SER A 1 83 ? -2.802 18.692 -22.156 1.00 85.56 83 SER A N 1
ATOM 667 C CA . SER A 1 83 ? -2.080 18.039 -23.258 1.00 85.56 83 SER A CA 1
ATOM 668 C C . SER A 1 83 ? -1.244 16.839 -22.793 1.00 85.56 83 SER A C 1
ATOM 670 O O . SER A 1 83 ? -0.853 16.009 -23.609 1.00 85.56 83 SER A O 1
ATOM 672 N N . LYS A 1 84 ? -1.008 16.721 -21.478 1.00 85.62 84 LYS A N 1
ATOM 673 C CA . LYS A 1 84 ? -0.303 15.600 -20.841 1.00 85.62 84 LYS A CA 1
ATOM 674 C C . LYS A 1 84 ? -1.202 14.408 -20.521 1.00 85.62 84 LYS A C 1
ATOM 676 O O . LYS A 1 84 ? -0.710 13.406 -20.009 1.00 85.62 84 LYS A O 1
ATOM 681 N N . LEU A 1 85 ? -2.503 14.495 -20.808 1.00 82.50 85 LEU A N 1
ATOM 682 C CA . LEU A 1 85 ? -3.401 13.349 -20.689 1.00 82.50 85 LEU A CA 1
ATOM 683 C C . LEU A 1 85 ? -2.983 12.271 -21.716 1.00 82.50 85 LEU A C 1
ATOM 685 O O . LEU A 1 85 ? -2.895 12.586 -22.907 1.00 82.50 85 LEU A O 1
ATOM 689 N N . PRO A 1 86 ? -2.744 11.015 -21.302 1.00 78.06 86 PRO A N 1
ATOM 690 C CA . PRO A 1 86 ? -2.451 9.928 -22.217 1.00 78.06 86 PRO A CA 1
ATOM 691 C C . PRO A 1 86 ? -3.665 9.593 -23.078 1.00 78.06 86 PRO A C 1
ATOM 693 O O . PRO A 1 86 ? -4.819 9.913 -22.764 1.00 78.06 86 PRO A O 1
ATOM 696 N N . LYS A 1 87 ? -3.400 8.913 -24.192 1.00 81.38 87 LYS A N 1
ATOM 697 C CA . LYS A 1 87 ? -4.461 8.430 -25.082 1.00 81.38 87 LYS A CA 1
ATOM 698 C C . LYS A 1 87 ? -5.189 7.250 -24.429 1.00 81.38 87 LYS A C 1
ATOM 700 O O . LYS A 1 87 ? -4.599 6.493 -23.668 1.00 81.38 87 LYS A O 1
ATOM 705 N N . LYS A 1 88 ? -6.463 7.036 -24.786 1.00 72.25 88 LYS A N 1
ATOM 706 C CA . LYS A 1 88 ? -7.307 5.954 -24.229 1.00 72.25 88 LYS A CA 1
ATOM 707 C C . LYS A 1 88 ? -6.654 4.561 -24.295 1.00 72.25 88 LYS A C 1
ATOM 709 O O . LYS A 1 88 ? -6.843 3.765 -23.386 1.00 72.25 88 LYS A O 1
ATOM 714 N N . ASN A 1 89 ? -5.881 4.291 -25.347 1.00 76.00 89 ASN A N 1
ATOM 715 C CA . ASN A 1 89 ? -5.256 2.986 -25.601 1.00 76.00 89 ASN A CA 1
ATOM 716 C C . ASN A 1 89 ? -3.771 2.954 -25.212 1.00 76.00 89 ASN A C 1
ATOM 718 O O . ASN A 1 89 ? -3.015 2.108 -25.680 1.00 76.00 89 ASN A O 1
ATOM 722 N N . GLU A 1 90 ? -3.312 3.933 -24.440 1.00 82.12 90 GLU A N 1
ATOM 723 C CA . GLU A 1 90 ? -1.917 3.997 -24.049 1.00 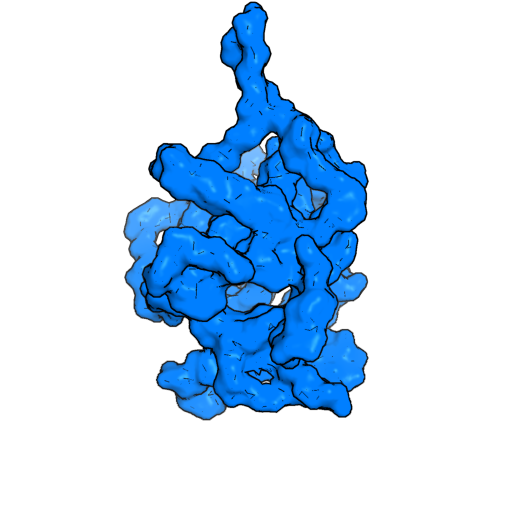82.12 90 GLU A CA 1
ATOM 724 C C . GLU A 1 90 ? -1.597 2.940 -22.979 1.00 82.12 90 GLU A C 1
ATOM 726 O O . GLU A 1 90 ? -2.394 2.755 -22.053 1.00 82.12 90 GLU A O 1
ATOM 731 N N . PRO A 1 91 ? -0.446 2.241 -23.074 1.00 81.31 91 PRO A N 1
ATOM 732 C CA . PRO A 1 91 ? -0.086 1.228 -22.096 1.00 81.31 91 PRO A CA 1
ATOM 733 C C . PRO A 1 91 ? 0.015 1.813 -20.685 1.00 81.31 91 PRO A C 1
ATOM 735 O O . PRO A 1 91 ? 0.641 2.855 -20.463 1.00 81.31 91 PRO A O 1
ATOM 738 N N . ARG A 1 92 ? -0.594 1.102 -19.734 1.00 85.81 92 ARG A N 1
ATOM 739 C CA . ARG A 1 92 ? -0.662 1.465 -18.312 1.00 85.81 92 ARG A CA 1
ATOM 740 C C . ARG A 1 92 ? 0.663 1.160 -17.610 1.00 85.81 92 ARG A C 1
ATOM 742 O O . ARG A 1 92 ? 1.724 1.493 -18.135 1.00 85.81 92 ARG A O 1
ATOM 749 N N . VAL A 1 93 ? 0.650 0.544 -16.431 1.00 90.56 93 VAL A N 1
ATOM 750 C CA . VAL A 1 93 ? 1.881 0.188 -15.718 1.00 90.56 93 VAL A CA 1
ATOM 751 C C . VAL A 1 93 ? 2.484 -1.072 -16.343 1.00 90.56 93 VAL A C 1
ATOM 753 O O . VAL A 1 93 ? 2.022 -2.182 -16.115 1.00 90.56 93 VAL A O 1
ATOM 756 N N . THR A 1 94 ? 3.527 -0.902 -17.151 1.00 91.75 94 THR A N 1
ATOM 757 C CA . THR A 1 94 ? 4.180 -1.991 -17.900 1.00 91.75 94 THR A CA 1
ATOM 758 C C . THR A 1 94 ? 5.611 -2.212 -17.419 1.00 91.75 94 THR A C 1
ATOM 760 O O . THR A 1 94 ? 6.119 -1.473 -16.573 1.00 91.75 94 THR A O 1
ATOM 763 N N . CYS A 1 95 ? 6.319 -3.174 -18.019 1.00 92.50 95 CYS A N 1
ATOM 764 C CA . CYS A 1 95 ? 7.761 -3.352 -17.816 1.00 92.50 95 CYS A CA 1
ATOM 765 C C . CYS A 1 95 ? 8.535 -2.036 -18.024 1.00 92.50 95 CYS A C 1
ATOM 767 O O . CYS A 1 95 ? 9.476 -1.741 -17.288 1.00 92.50 95 CYS A O 1
ATOM 769 N N . GLN A 1 96 ? 8.098 -1.210 -18.984 1.00 89.69 96 GLN A N 1
ATOM 770 C CA . GLN A 1 96 ? 8.734 0.066 -19.312 1.00 89.69 96 GLN A CA 1
ATOM 771 C C . GLN A 1 96 ? 8.508 1.160 -18.270 1.00 89.69 96 GLN A C 1
ATOM 773 O O . GLN A 1 96 ? 9.193 2.178 -18.332 1.00 89.69 96 GLN A O 1
ATOM 778 N N . THR A 1 97 ? 7.570 0.992 -17.336 1.00 91.25 97 THR A N 1
ATOM 779 C CA . THR A 1 97 ? 7.427 1.913 -16.203 1.00 91.25 97 THR A CA 1
ATOM 780 C C . THR A 1 97 ? 8.670 1.832 -15.322 1.00 91.25 97 THR A C 1
ATOM 782 O O . THR A 1 97 ? 9.266 2.850 -14.989 1.00 91.25 97 THR A O 1
ATOM 785 N N . CYS A 1 98 ? 9.116 0.617 -15.004 1.00 91.62 98 CYS A N 1
ATOM 786 C CA . CYS A 1 98 ? 10.243 0.397 -14.100 1.00 91.62 98 CYS A CA 1
ATOM 787 C C . CYS A 1 98 ? 11.587 0.332 -14.831 1.00 91.62 98 CYS A C 1
ATOM 789 O O . CYS A 1 98 ? 12.591 0.814 -14.306 1.00 91.62 98 CYS A O 1
ATOM 791 N N . HIS A 1 99 ? 11.609 -0.235 -16.038 1.00 91.19 99 HIS A N 1
ATOM 792 C CA . HIS A 1 99 ? 12.827 -0.470 -16.806 1.00 91.19 99 HIS A CA 1
ATOM 793 C C . HIS A 1 99 ? 12.937 0.465 -18.015 1.00 91.19 99 HIS A C 1
ATOM 795 O O . HIS A 1 99 ? 11.956 0.759 -18.700 1.00 91.19 99 HIS A O 1
ATOM 801 N N . SER A 1 100 ? 14.156 0.916 -18.298 1.00 88.25 100 SER A N 1
ATOM 802 C CA . SER A 1 100 ? 14.517 1.575 -19.546 1.00 88.25 100 SER A CA 1
ATOM 803 C C . SER A 1 100 ? 15.225 0.585 -20.464 1.00 88.25 100 SER A C 1
ATOM 805 O O . SER A 1 100 ? 16.228 -0.012 -20.084 1.00 88.25 100 SER A O 1
ATOM 807 N N . SER A 1 101 ? 14.745 0.464 -21.702 1.00 82.25 101 SER A N 1
ATOM 808 C CA . SER A 1 101 ? 15.453 -0.252 -22.774 1.00 82.25 101 SER A CA 1
ATOM 809 C C . SER A 1 101 ? 16.744 0.463 -23.196 1.00 82.25 101 SER A C 1
ATOM 811 O O . SER A 1 101 ? 17.632 -0.159 -23.765 1.00 82.25 101 SER A O 1
ATOM 813 N N . HIS A 1 102 ? 16.855 1.760 -22.891 1.00 80.12 102 HIS A N 1
ATOM 814 C CA . HIS A 1 102 ? 18.030 2.592 -23.143 1.00 80.12 102 HIS A CA 1
ATOM 815 C C . HIS A 1 102 ? 18.367 3.359 -21.857 1.00 80.12 102 HIS A C 1
ATOM 817 O O . HIS A 1 102 ? 17.939 4.505 -21.687 1.00 80.12 102 HIS A O 1
ATOM 823 N N . PRO A 1 103 ? 19.021 2.724 -20.872 1.00 69.69 103 PRO A N 1
ATOM 824 C CA . PRO A 1 103 ? 19.399 3.416 -19.650 1.00 69.69 103 PRO A CA 1
ATOM 825 C C . PRO A 1 103 ? 20.389 4.537 -19.984 1.00 69.69 103 PRO A C 1
ATOM 827 O O . PRO A 1 103 ? 21.436 4.304 -20.580 1.00 69.69 103 PRO A O 1
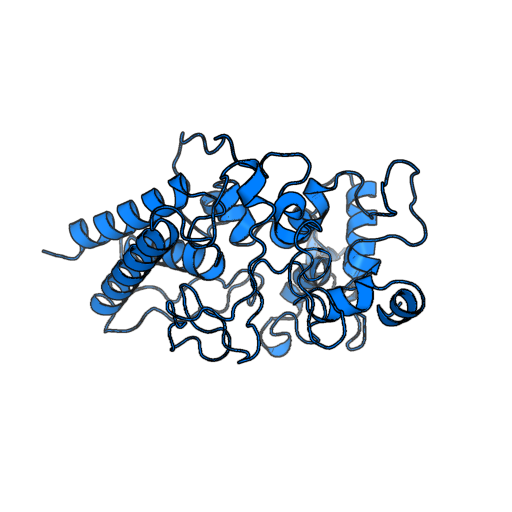ATOM 830 N N . SER A 1 104 ? 20.063 5.765 -19.583 1.00 60.25 104 SER A N 1
ATOM 831 C CA . SER A 1 104 ? 20.896 6.953 -19.813 1.00 60.25 104 SER A CA 1
ATOM 832 C C . SER A 1 104 ? 22.170 6.976 -18.959 1.00 60.25 104 SER A C 1
ATOM 834 O O . SER A 1 104 ? 23.040 7.815 -19.177 1.00 60.25 104 SER A O 1
ATOM 836 N N . SER A 1 105 ? 22.311 6.056 -17.995 1.00 62.75 105 SER A N 1
ATOM 837 C CA . SER A 1 105 ? 23.531 5.902 -17.203 1.00 62.75 105 SER A CA 1
ATOM 838 C C . SER A 1 105 ? 23.843 4.438 -16.885 1.00 62.75 105 SER A C 1
ATOM 840 O O . SER A 1 105 ? 22.957 3.652 -16.536 1.00 62.75 105 SER A O 1
ATOM 842 N N . SER A 1 106 ? 25.136 4.102 -16.902 1.00 56.22 106 SER A N 1
ATOM 843 C CA . SER A 1 106 ? 25.687 2.809 -16.464 1.00 56.22 106 SER A CA 1
ATOM 844 C C . SER A 1 106 ? 25.479 2.518 -14.971 1.00 56.22 106 SER A C 1
ATOM 846 O O . SER A 1 106 ? 25.741 1.407 -14.519 1.00 56.22 106 SER A O 1
ATOM 848 N N . LYS A 1 107 ? 24.995 3.501 -14.197 1.00 59.41 107 LYS A N 1
ATOM 849 C CA . LYS A 1 107 ? 24.709 3.373 -12.760 1.00 59.41 107 LYS A CA 1
ATOM 850 C C . LYS A 1 107 ? 23.380 2.672 -12.468 1.00 59.41 107 LYS A C 1
ATOM 852 O O . LYS A 1 107 ? 23.148 2.259 -11.338 1.00 59.41 107 LYS A O 1
ATOM 857 N N . THR A 1 108 ? 22.503 2.530 -13.463 1.00 65.56 108 THR A N 1
ATOM 858 C CA . THR A 1 108 ? 21.199 1.881 -13.278 1.00 65.56 108 THR A CA 1
ATOM 859 C C . THR A 1 108 ? 21.322 0.359 -13.368 1.00 65.56 108 THR A C 1
ATOM 861 O O . THR A 1 108 ? 21.407 -0.235 -14.443 1.00 65.56 108 THR A O 1
ATOM 864 N N . GLN A 1 109 ? 21.355 -0.306 -12.213 1.00 74.00 109 GLN A N 1
ATOM 865 C CA . GLN A 1 109 ? 21.412 -1.767 -12.156 1.00 74.00 109 GLN A CA 1
ATOM 866 C C . GLN A 1 109 ? 20.138 -2.372 -12.774 1.00 74.00 109 GLN A C 1
ATOM 868 O O . GLN A 1 109 ? 19.042 -1.880 -12.525 1.00 74.00 109 GLN A O 1
ATOM 873 N N . TYR A 1 110 ? 20.265 -3.447 -13.561 1.00 83.25 110 TYR A N 1
ATOM 874 C CA . TYR A 1 110 ? 19.137 -4.150 -14.207 1.00 83.25 110 TYR A CA 1
ATOM 875 C C . TYR A 1 110 ? 18.279 -3.283 -15.152 1.00 83.25 110 TYR A C 1
ATOM 877 O O . TYR A 1 110 ? 17.106 -3.584 -15.381 1.00 83.25 110 TYR A O 1
ATOM 885 N N . GLY A 1 111 ? 18.844 -2.192 -15.680 1.00 86.38 111 GLY A N 1
ATOM 886 C CA . GLY A 1 111 ? 18.137 -1.282 -16.581 1.00 86.38 111 GLY A CA 1
ATOM 887 C C . GLY A 1 111 ? 16.978 -0.542 -15.914 1.00 86.38 111 GLY A C 1
ATOM 888 O O . GLY A 1 111 ? 16.022 -0.189 -16.594 1.00 86.38 111 GLY A O 1
ATOM 889 N N . LEU A 1 112 ? 17.004 -0.344 -14.593 1.00 89.12 112 LEU A N 1
ATOM 890 C CA . LEU A 1 112 ? 15.970 0.416 -13.885 1.00 89.12 112 LEU A CA 1
ATOM 891 C C . LEU A 1 112 ? 15.993 1.897 -14.297 1.00 89.12 112 LEU A C 1
ATOM 893 O O . LEU A 1 112 ? 17.045 2.466 -14.565 1.00 89.12 112 LEU A O 1
ATOM 897 N N . ARG A 1 113 ? 14.833 2.558 -14.324 1.00 88.06 113 ARG A N 1
ATOM 898 C CA . ARG A 1 113 ? 14.758 4.005 -14.612 1.00 88.06 113 ARG A CA 1
ATOM 899 C C . ARG A 1 113 ? 15.325 4.877 -13.499 1.00 88.06 113 ARG A C 1
ATOM 901 O O . ARG A 1 113 ? 15.754 5.996 -13.758 1.00 88.06 113 ARG A O 1
ATOM 908 N N . LEU A 1 114 ? 15.293 4.369 -12.274 1.00 85.62 114 LEU A N 1
ATOM 909 C CA . LEU A 1 114 ? 15.869 5.008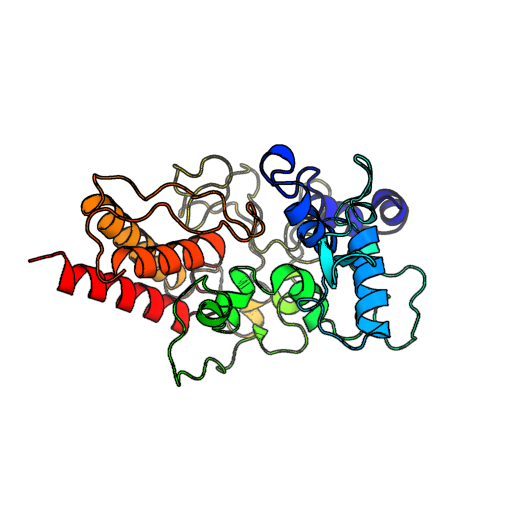 -11.101 1.00 85.62 114 LEU A CA 1
ATOM 910 C C . LEU A 1 114 ? 17.103 4.219 -10.675 1.00 85.62 114 LEU A C 1
ATOM 912 O O . LEU A 1 114 ? 17.086 2.989 -10.691 1.00 85.62 114 LEU A O 1
ATOM 916 N N . ALA A 1 115 ? 18.174 4.932 -10.323 1.00 79.50 115 ALA A N 1
ATOM 917 C CA . ALA A 1 115 ? 19.422 4.312 -9.880 1.00 79.50 115 ALA A CA 1
ATOM 918 C C . ALA A 1 115 ? 19.239 3.577 -8.543 1.00 79.50 115 ALA A C 1
ATOM 920 O O . ALA A 1 115 ? 19.671 2.435 -8.396 1.00 79.50 115 ALA A O 1
ATOM 921 N N . GLU A 1 116 ? 18.532 4.218 -7.612 1.00 84.50 116 GLU A N 1
ATOM 922 C CA . GLU A 1 116 ? 18.250 3.688 -6.282 1.00 84.50 116 GLU A CA 1
ATOM 923 C C . GLU A 1 116 ? 16.964 2.850 -6.304 1.00 84.50 116 GLU A C 1
ATOM 925 O O . GLU A 1 116 ? 15.890 3.313 -6.710 1.00 84.50 116 GLU A O 1
ATOM 930 N N . LYS A 1 117 ? 17.077 1.590 -5.879 1.00 82.94 117 LYS A N 1
ATOM 931 C CA . LYS A 1 117 ? 16.002 0.586 -5.944 1.00 82.94 117 LYS A CA 1
ATOM 932 C C . LYS A 1 117 ? 14.868 0.913 -4.982 1.00 82.94 117 LYS A C 1
ATOM 934 O O . LYS A 1 117 ? 13.705 0.708 -5.310 1.00 82.94 117 LYS A O 1
ATOM 939 N N . GLU A 1 118 ? 15.208 1.454 -3.823 1.00 78.25 118 GLU A N 1
ATOM 940 C CA . GLU A 1 118 ? 14.287 1.935 -2.799 1.00 78.25 118 GLU A CA 1
ATOM 941 C C . GLU A 1 118 ? 13.261 2.943 -3.334 1.00 78.25 118 GLU A C 1
ATOM 943 O O . GLU A 1 118 ? 12.122 2.972 -2.868 1.00 78.25 118 GLU A O 1
ATOM 948 N N . ASN A 1 119 ? 13.628 3.721 -4.354 1.00 84.88 119 ASN A N 1
ATOM 949 C CA . ASN A 1 119 ? 12.788 4.798 -4.865 1.00 84.88 119 ASN A CA 1
ATOM 950 C C . ASN A 1 119 ? 11.774 4.322 -5.910 1.00 84.88 119 ASN A C 1
ATOM 952 O O . ASN A 1 119 ? 10.801 5.028 -6.169 1.00 84.88 119 ASN A O 1
ATOM 956 N N . ILE A 1 120 ? 11.943 3.129 -6.494 1.00 88.38 120 ILE A N 1
ATOM 957 C CA . ILE A 1 120 ? 11.098 2.690 -7.616 1.00 88.38 120 ILE A CA 1
ATOM 958 C C . ILE A 1 120 ? 9.644 2.444 -7.226 1.00 88.38 120 ILE A C 1
ATOM 960 O O . ILE A 1 120 ? 8.737 2.765 -7.987 1.00 88.38 120 ILE A O 1
ATOM 964 N N . CYS A 1 121 ? 9.417 1.909 -6.028 1.00 88.50 121 CYS A N 1
ATOM 965 C CA . CYS A 1 121 ? 8.077 1.747 -5.475 1.00 88.50 121 CYS A CA 1
ATOM 966 C C . CYS A 1 121 ? 7.588 3.079 -4.893 1.00 88.50 121 CYS A C 1
ATOM 968 O O . CYS A 1 121 ? 6.426 3.451 -5.059 1.00 88.50 121 CYS A O 1
ATOM 970 N N . GLY A 1 122 ? 8.506 3.807 -4.247 1.00 82.81 122 GLY A N 1
ATOM 971 C CA . GLY A 1 122 ? 8.242 5.051 -3.540 1.00 82.81 122 GLY A CA 1
ATOM 972 C C . GLY A 1 122 ? 7.652 6.150 -4.413 1.00 82.81 122 GLY A C 1
ATOM 973 O O . GLY A 1 122 ? 6.759 6.832 -3.947 1.00 82.81 122 GLY A O 1
ATOM 974 N N . THR A 1 123 ? 8.040 6.294 -5.682 1.00 86.06 123 THR A N 1
ATOM 975 C CA . THR A 1 123 ? 7.488 7.346 -6.565 1.00 86.06 123 THR A CA 1
ATOM 976 C C . THR A 1 123 ? 5.963 7.304 -6.673 1.00 86.06 123 THR A C 1
ATOM 978 O O . THR A 1 123 ? 5.298 8.331 -6.538 1.00 86.06 123 THR A O 1
ATOM 981 N N . CYS A 1 124 ? 5.400 6.113 -6.885 1.00 84.62 124 CYS A N 1
ATOM 982 C CA . CYS A 1 124 ? 3.960 5.926 -7.064 1.00 84.62 124 CYS A CA 1
ATOM 983 C C . CYS A 1 124 ? 3.227 5.631 -5.753 1.00 84.62 124 CYS A C 1
ATOM 985 O O . CYS A 1 124 ? 2.025 5.880 -5.651 1.00 84.62 124 CYS A O 1
ATOM 987 N N . HIS A 1 125 ? 3.938 5.088 -4.764 1.00 82.25 125 HIS A N 1
ATOM 988 C CA . HIS A 1 125 ? 3.382 4.734 -3.462 1.00 82.25 125 HIS A CA 1
ATOM 989 C C . HIS A 1 125 ? 3.681 5.769 -2.366 1.00 82.25 125 HIS A C 1
ATOM 991 O O . HIS A 1 125 ? 3.299 5.526 -1.231 1.00 82.25 125 HIS A O 1
ATOM 997 N N . TYR A 1 126 ? 4.291 6.919 -2.687 1.00 76.62 126 TYR A N 1
ATOM 998 C CA . TYR A 1 126 ? 4.713 7.958 -1.730 1.00 76.62 126 TYR A CA 1
ATOM 999 C C . TYR A 1 126 ? 3.590 8.384 -0.780 1.00 76.62 126 TYR A C 1
ATOM 1001 O O . TYR A 1 126 ? 3.686 8.172 0.420 1.00 76.62 126 TYR A O 1
ATOM 1009 N N . GLU A 1 127 ? 2.487 8.899 -1.327 1.00 68.12 127 GLU A N 1
ATOM 1010 C CA . GLU A 1 127 ? 1.312 9.297 -0.540 1.00 68.12 127 GLU A CA 1
ATOM 1011 C C . GLU A 1 127 ? 0.302 8.144 -0.378 1.00 68.12 127 GLU A C 1
ATOM 1013 O O . GLU A 1 127 ? -0.860 8.367 -0.020 1.00 68.12 127 GLU A O 1
ATOM 1018 N N . LYS A 1 128 ? 0.686 6.903 -0.717 1.00 72.31 128 LYS A N 1
ATOM 1019 C CA . LYS A 1 128 ? -0.183 5.750 -0.477 1.00 72.31 128 LYS A CA 1
ATOM 1020 C C . LYS A 1 128 ? -0.060 5.297 0.968 1.00 72.31 128 LYS A C 1
ATOM 1022 O O . LYS A 1 128 ? 0.983 5.415 1.601 1.00 72.31 128 LYS A O 1
ATOM 1027 N N . TRP A 1 129 ? -1.151 4.707 1.440 1.00 75.31 129 TRP A N 1
ATOM 1028 C CA . TRP A 1 129 ? -1.328 4.179 2.789 1.00 75.31 129 TRP A CA 1
ATOM 1029 C C . TRP A 1 129 ? -0.141 3.325 3.265 1.00 75.31 129 TRP A C 1
ATOM 1031 O O . TRP A 1 129 ? 0.235 3.427 4.424 1.00 75.31 129 TRP A O 1
ATOM 1041 N N . GLN A 1 130 ? 0.505 2.576 2.360 1.00 77.06 130 GLN A N 1
ATOM 1042 C CA . GLN A 1 130 ? 1.694 1.777 2.674 1.00 77.06 130 GLN A CA 1
ATOM 1043 C C . GLN A 1 130 ? 2.884 2.612 3.151 1.00 77.06 130 GLN A C 1
ATOM 1045 O O . GLN A 1 130 ? 3.426 2.335 4.217 1.00 77.06 130 GLN A O 1
ATOM 1050 N N . ASN A 1 131 ? 3.276 3.644 2.398 1.00 77.00 131 ASN A N 1
ATOM 1051 C CA . ASN A 1 131 ? 4.391 4.502 2.801 1.00 77.00 131 ASN A CA 1
ATOM 1052 C C . ASN A 1 131 ? 3.994 5.446 3.938 1.00 77.00 131 ASN A C 1
ATOM 1054 O O . ASN A 1 131 ? 4.824 5.729 4.788 1.00 77.00 131 ASN A O 1
ATOM 1058 N N . ALA A 1 132 ? 2.730 5.871 3.993 1.00 79.44 132 ALA A N 1
ATOM 1059 C CA . ALA A 1 132 ? 2.218 6.699 5.083 1.00 79.44 132 ALA A CA 1
ATOM 1060 C C . ALA A 1 132 ? 2.314 5.994 6.446 1.00 79.44 132 ALA A C 1
ATOM 1062 O O . ALA A 1 132 ? 2.755 6.590 7.423 1.00 79.44 132 ALA A O 1
ATOM 1063 N N . ILE A 1 133 ? 1.933 4.710 6.510 1.00 83.62 133 ILE A N 1
ATOM 1064 C CA . ILE A 1 133 ? 2.101 3.892 7.719 1.00 83.62 133 ILE A CA 1
ATOM 1065 C C . ILE A 1 133 ? 3.575 3.611 7.983 1.00 83.62 133 ILE A C 1
ATOM 1067 O O . ILE A 1 133 ? 4.018 3.693 9.126 1.00 83.62 133 ILE A O 1
ATOM 1071 N N . LEU A 1 134 ? 4.322 3.246 6.941 1.00 82.00 134 LEU A N 1
ATOM 1072 C CA . LEU A 1 134 ? 5.729 2.902 7.072 1.00 82.00 134 LEU A CA 1
ATOM 1073 C C . LEU A 1 134 ? 6.546 4.058 7.662 1.00 82.00 134 LEU A C 1
ATOM 1075 O O . LEU A 1 134 ? 7.216 3.870 8.670 1.00 82.00 134 LEU A O 1
ATOM 1079 N N . GLU A 1 135 ? 6.474 5.230 7.037 1.00 77.94 135 GLU A N 1
ATOM 1080 C CA . GLU A 1 135 ? 7.317 6.390 7.344 1.00 77.94 135 GLU A CA 1
ATOM 1081 C C . GLU A 1 135 ? 6.704 7.278 8.447 1.00 77.94 135 GLU A C 1
ATOM 1083 O O . GLU A 1 135 ? 7.295 8.282 8.822 1.00 77.94 135 GLU A O 1
ATOM 1088 N N . GLY A 1 136 ? 5.501 6.956 8.945 1.00 74.44 136 GLY A N 1
ATOM 1089 C CA . GLY A 1 136 ? 4.792 7.790 9.924 1.00 74.44 136 GLY A CA 1
ATOM 1090 C C . GLY A 1 136 ? 4.305 9.138 9.369 1.00 74.44 136 GLY A C 1
ATOM 1091 O O . GLY A 1 136 ? 3.798 9.961 10.124 1.00 74.44 136 GLY A O 1
ATOM 1092 N N . SER A 1 137 ? 4.382 9.358 8.052 1.00 72.88 137 SER A N 1
ATOM 1093 C CA . SER A 1 137 ? 4.065 10.629 7.375 1.00 72.88 137 SER A CA 1
ATOM 1094 C C . SER A 1 137 ? 2.566 10.908 7.218 1.00 72.88 137 SER A C 1
ATOM 1096 O O . SER A 1 137 ? 2.148 11.769 6.438 1.00 72.88 137 SER A O 1
ATOM 1098 N N . ALA A 1 138 ? 1.718 10.169 7.936 1.00 70.62 138 ALA A N 1
ATOM 1099 C CA . ALA A 1 138 ? 0.282 10.208 7.722 1.00 70.62 138 ALA A CA 1
ATOM 1100 C C . ALA A 1 138 ? -0.343 11.589 8.018 1.00 70.62 138 ALA A C 1
ATOM 1102 O O . ALA A 1 138 ? -1.309 11.994 7.359 1.00 70.62 138 ALA A O 1
ATOM 1103 N N . GLY A 1 139 ? 0.239 12.331 8.967 1.00 62.81 139 GLY A N 1
ATOM 1104 C CA . GLY A 1 139 ? -0.148 13.705 9.301 1.00 62.81 139 GLY A CA 1
ATOM 1105 C C . GLY A 1 139 ? 0.174 14.700 8.187 1.00 62.81 139 GLY A C 1
ATOM 1106 O O . GLY A 1 139 ? -0.703 15.469 7.780 1.00 62.81 139 GLY A O 1
ATOM 1107 N N . GLU A 1 140 ? 1.382 14.633 7.624 1.00 64.62 140 GLU A N 1
ATOM 1108 C CA . GLU A 1 140 ? 1.855 15.517 6.548 1.00 64.62 140 GLU A CA 1
ATOM 1109 C C . GLU A 1 140 ? 0.940 15.491 5.314 1.00 64.62 140 GLU A C 1
ATOM 1111 O O . GLU A 1 140 ? 0.615 16.528 4.723 1.00 64.62 140 GLU A O 1
ATOM 1116 N N . ILE A 1 141 ? 0.459 14.300 4.949 1.00 66.56 141 ILE A N 1
ATOM 1117 C CA . ILE A 1 141 ? -0.411 14.097 3.781 1.00 66.56 141 ILE A CA 1
ATOM 1118 C C . ILE A 1 141 ? -1.903 14.029 4.140 1.00 66.56 141 ILE A C 1
ATOM 1120 O O . ILE A 1 141 ? -2.739 13.792 3.262 1.00 66.56 141 ILE A O 1
ATOM 1124 N N . LYS A 1 142 ? -2.253 14.310 5.406 1.00 69.50 142 LYS A N 1
ATOM 1125 C CA . LYS A 1 142 ? -3.624 14.348 5.948 1.00 69.50 142 LYS A CA 1
ATOM 1126 C C . LYS A 1 142 ? -4.404 13.048 5.747 1.00 69.50 142 LYS A C 1
ATOM 1128 O O . LYS A 1 142 ? -5.602 13.076 5.456 1.00 69.50 142 LYS A O 1
ATOM 1133 N N . ASN A 1 143 ? -3.728 11.912 5.860 1.00 72.81 143 ASN A N 1
ATOM 1134 C CA . ASN A 1 143 ? -4.340 10.595 5.737 1.00 72.81 143 ASN A CA 1
ATOM 1135 C C . ASN A 1 143 ? -4.232 9.754 7.025 1.00 72.81 143 ASN A C 1
ATOM 1137 O O . ASN A 1 143 ? -4.708 8.625 7.029 1.00 72.81 143 ASN A O 1
ATOM 1141 N N . GLY A 1 144 ? -3.702 10.320 8.114 1.00 80.56 144 GLY A N 1
ATOM 1142 C CA . GLY A 1 144 ? -3.727 9.780 9.476 1.00 80.56 144 GLY A CA 1
ATOM 1143 C C . GLY A 1 144 ? -3.140 10.760 10.489 1.00 80.56 144 GLY A C 1
ATOM 1144 O O . GLY A 1 144 ? -2.764 11.876 10.137 1.00 80.56 144 GLY A O 1
ATOM 1145 N N . PHE A 1 145 ? -3.084 10.350 11.753 1.00 84.31 145 PHE A N 1
ATOM 1146 C CA . PHE A 1 145 ? -2.462 11.128 12.820 1.00 84.31 145 PHE A CA 1
ATOM 1147 C C . PHE A 1 145 ? -0.956 10.878 12.878 1.00 84.31 145 PHE A C 1
ATOM 1149 O O . PHE A 1 145 ? -0.511 9.733 12.900 1.00 84.31 145 PHE A O 1
ATOM 1156 N N . GLU A 1 146 ? -0.179 11.945 12.960 1.00 83.81 146 GLU A N 1
ATOM 1157 C CA . GLU A 1 146 ? 1.255 11.893 13.218 1.00 83.81 146 GLU A CA 1
ATOM 1158 C C . GLU A 1 146 ? 1.497 12.241 14.687 1.00 83.81 146 GLU A C 1
ATOM 1160 O O . GLU A 1 146 ? 1.066 13.293 15.154 1.00 83.81 146 GLU A O 1
ATOM 1165 N N . TYR A 1 147 ? 2.160 11.348 15.420 1.00 85.12 147 TYR A N 1
ATOM 1166 C CA . TYR A 1 147 ? 2.612 11.583 16.787 1.00 85.12 147 TYR A CA 1
ATOM 1167 C C . TYR A 1 147 ? 3.820 12.518 16.790 1.00 85.12 147 TYR A C 1
ATOM 1169 O O . TYR A 1 147 ? 4.897 12.105 16.351 1.00 85.12 147 TYR A O 1
ATOM 1177 N N . PRO A 1 148 ? 3.678 13.757 17.300 1.00 79.69 148 PRO A N 1
ATOM 1178 C CA . PRO A 1 148 ? 4.809 14.662 17.402 1.00 79.69 148 PRO A CA 1
ATOM 1179 C C . PRO A 1 148 ? 5.864 14.053 18.326 1.00 79.69 148 PRO A C 1
ATOM 1181 O O . PRO A 1 148 ? 5.527 13.560 19.404 1.00 79.69 148 PRO A O 1
ATOM 1184 N N . SER A 1 149 ? 7.130 14.121 17.913 1.00 77.50 149 SER A N 1
ATOM 1185 C CA . SER A 1 149 ? 8.293 13.632 18.671 1.00 77.50 149 SER A CA 1
ATOM 1186 C C . SER A 1 149 ? 8.444 12.109 18.780 1.00 77.50 149 SER A C 1
ATOM 1188 O O . SER A 1 149 ? 9.385 11.662 19.435 1.00 77.50 149 SER A O 1
ATOM 1190 N N . GLU A 1 150 ? 7.566 11.311 18.166 1.00 79.56 150 GLU A N 1
ATOM 1191 C CA . GLU A 1 150 ? 7.797 9.869 18.054 1.00 79.56 150 GLU A CA 1
ATOM 1192 C C . GLU A 1 150 ? 8.863 9.627 16.982 1.00 79.56 150 GLU A C 1
ATOM 1194 O O . GLU A 1 150 ? 8.726 10.080 15.844 1.00 79.56 150 GLU A O 1
ATOM 1199 N N . ASP A 1 151 ? 9.922 8.907 17.344 1.00 71.06 151 ASP A N 1
ATOM 1200 C CA . ASP A 1 151 ? 10.866 8.407 16.357 1.00 71.06 151 ASP A CA 1
ATOM 1201 C C . ASP A 1 151 ? 10.299 7.128 15.736 1.00 71.06 151 ASP A C 1
ATOM 1203 O O . ASP A 1 151 ? 10.212 6.073 16.377 1.00 71.06 151 ASP A O 1
ATOM 1207 N N . TYR A 1 152 ? 9.867 7.236 14.483 1.00 70.94 152 TYR A N 1
ATOM 1208 C CA . TYR A 1 152 ? 9.417 6.086 13.707 1.00 70.94 152 TYR A CA 1
ATOM 1209 C C . TYR A 1 152 ? 10.590 5.238 13.197 1.00 70.94 152 TYR A C 1
ATOM 1211 O O . TYR A 1 152 ? 10.353 4.146 12.678 1.00 70.94 152 TYR A O 1
ATOM 1219 N N . ASP A 1 153 ? 11.837 5.686 13.388 1.00 63.53 153 ASP A N 1
ATOM 1220 C CA . ASP A 1 153 ? 13.053 4.948 13.064 1.00 63.53 153 ASP A CA 1
ATOM 1221 C C . ASP A 1 153 ? 13.307 3.848 14.110 1.00 63.53 153 ASP A C 1
ATOM 1223 O O . ASP A 1 153 ? 14.014 3.979 15.109 1.00 63.53 153 ASP A O 1
ATOM 1227 N N . PHE A 1 154 ? 12.668 2.702 13.899 1.00 70.25 154 PHE A N 1
ATOM 1228 C CA . PHE A 1 154 ? 13.046 1.451 14.546 1.00 70.25 154 PHE A CA 1
ATOM 1229 C C . PHE A 1 154 ? 13.625 0.505 13.503 1.00 70.25 154 PHE A C 1
ATOM 1231 O O . PHE A 1 154 ? 13.358 0.643 12.313 1.00 70.25 154 PHE A O 1
ATOM 1238 N N . ILE A 1 155 ? 14.377 -0.512 13.942 1.00 68.12 155 ILE A N 1
ATOM 1239 C CA . ILE A 1 155 ? 14.911 -1.540 13.040 1.00 68.12 155 ILE A CA 1
ATOM 1240 C C . ILE A 1 155 ? 13.748 -2.196 12.288 1.00 68.12 155 ILE A C 1
ATOM 1242 O O . ILE A 1 155 ? 13.049 -3.072 12.803 1.00 68.12 155 ILE A O 1
ATOM 1246 N N . ASN A 1 156 ? 13.558 -1.747 11.055 1.00 71.88 156 ASN A N 1
ATOM 1247 C CA . ASN A 1 156 ? 12.487 -2.149 10.173 1.00 71.88 156 ASN A CA 1
ATOM 1248 C C . ASN A 1 156 ? 13.134 -2.584 8.850 1.00 71.88 156 ASN A C 1
ATOM 1250 O O . ASN A 1 156 ? 13.901 -1.813 8.264 1.00 71.88 156 ASN A O 1
ATOM 1254 N N . PRO A 1 157 ? 12.844 -3.794 8.332 1.00 73.25 157 PRO A N 1
ATOM 1255 C CA . PRO A 1 157 ? 13.345 -4.243 7.028 1.00 73.25 157 PRO A CA 1
ATOM 1256 C C . PRO A 1 157 ? 13.053 -3.261 5.874 1.00 73.25 157 PRO A C 1
ATOM 1258 O O . PRO A 1 157 ? 13.732 -3.275 4.840 1.00 73.25 157 PRO A O 1
ATOM 1261 N N . HIS A 1 158 ? 12.080 -2.371 6.072 1.00 72.62 158 HIS A N 1
ATOM 1262 C CA . HIS A 1 158 ? 11.716 -1.295 5.163 1.00 72.62 158 HIS A CA 1
ATOM 1263 C C . HIS A 1 158 ? 12.674 -0.087 5.139 1.00 72.62 158 HIS A C 1
ATOM 1265 O O . HIS A 1 158 ? 12.575 0.694 4.200 1.00 72.62 158 HIS A O 1
ATOM 1271 N N . TYR A 1 159 ? 13.621 0.060 6.076 1.00 74.88 159 TYR A N 1
ATOM 1272 C CA . TYR A 1 159 ? 14.660 1.111 6.029 1.00 74.88 159 TYR A CA 1
ATOM 1273 C C . TYR A 1 159 ? 15.946 0.663 5.318 1.00 74.88 159 TYR A C 1
ATOM 1275 O O . TYR A 1 159 ? 16.922 1.403 5.214 1.00 74.88 159 TYR A O 1
ATOM 1283 N N . THR A 1 160 ? 15.967 -0.557 4.773 1.00 81.75 160 THR A N 1
ATOM 1284 C CA . THR A 1 160 ? 17.079 -1.020 3.933 1.00 81.75 160 THR A CA 1
ATOM 1285 C C . THR A 1 160 ? 17.023 -0.380 2.543 1.00 81.75 160 THR A C 1
ATOM 1287 O O . THR A 1 160 ? 15.948 -0.054 2.048 1.00 81.75 160 THR A O 1
ATOM 1290 N N . LYS A 1 161 ? 18.147 -0.343 1.814 1.00 83.81 161 LYS A N 1
ATOM 1291 C CA . LYS A 1 161 ? 18.181 0.064 0.387 1.00 83.81 161 LYS A CA 1
ATOM 1292 C C . LYS A 1 161 ? 17.294 -0.784 -0.543 1.00 83.81 161 LYS A C 1
ATOM 1294 O O . LYS A 1 161 ? 17.127 -0.483 -1.718 1.00 83.81 161 LYS A O 1
ATOM 1299 N N . LYS A 1 162 ? 16.748 -1.903 -0.054 1.00 83.81 162 LYS A N 1
ATOM 1300 C CA . LYS A 1 162 ? 15.796 -2.729 -0.807 1.00 83.81 162 LYS A CA 1
ATOM 1301 C C . LYS A 1 162 ? 14.340 -2.358 -0.504 1.00 83.81 162 LYS A C 1
ATOM 1303 O O . LYS A 1 162 ? 13.496 -2.657 -1.342 1.00 83.81 162 LYS A O 1
ATOM 1308 N N . LYS A 1 163 ? 14.034 -1.712 0.631 1.00 87.19 163 LYS A N 1
ATOM 1309 C CA . LYS A 1 163 ? 12.676 -1.337 1.077 1.00 87.19 163 LYS A CA 1
ATOM 1310 C C . LYS A 1 163 ? 11.618 -2.389 0.684 1.00 87.19 163 LYS A C 1
ATOM 1312 O O . LYS A 1 163 ? 11.763 -3.569 0.998 1.00 87.19 163 LYS A O 1
ATOM 1317 N N . CYS A 1 164 ? 10.601 -1.989 -0.083 1.00 89.69 164 CYS A N 1
ATOM 1318 C CA . CYS A 1 164 ? 9.495 -2.825 -0.554 1.00 89.69 164 CYS A CA 1
ATOM 1319 C C . CYS A 1 164 ? 9.956 -4.063 -1.347 1.00 89.69 164 CYS A C 1
ATOM 1321 O O . CYS A 1 164 ? 9.344 -5.125 -1.241 1.00 89.69 164 CYS A O 1
ATOM 1323 N N . ILE A 1 165 ? 11.041 -3.948 -2.126 1.00 91.88 165 ILE A N 1
ATOM 1324 C CA . ILE A 1 165 ? 11.570 -5.018 -2.994 1.00 91.88 165 ILE A CA 1
ATOM 1325 C C . ILE A 1 165 ? 12.035 -6.209 -2.156 1.00 91.88 165 ILE A C 1
ATOM 1327 O O . ILE A 1 165 ? 11.908 -7.348 -2.606 1.00 91.88 165 ILE A O 1
ATOM 1331 N N . LEU A 1 166 ? 12.532 -5.964 -0.938 1.00 91.12 166 LEU A N 1
ATOM 1332 C CA . LEU A 1 166 ? 12.989 -7.018 -0.032 1.00 91.12 166 LEU A CA 1
ATOM 1333 C C . LEU A 1 166 ? 11.899 -8.072 0.203 1.00 91.12 166 LEU A C 1
ATOM 1335 O O . LEU A 1 166 ? 12.178 -9.267 0.132 1.00 91.12 166 LEU A O 1
ATOM 1339 N N . CYS A 1 167 ? 10.668 -7.617 0.437 1.00 92.12 167 CYS A N 1
ATOM 1340 C CA . CYS A 1 167 ? 9.532 -8.484 0.721 1.00 92.12 167 CYS A CA 1
ATOM 1341 C C . CYS A 1 167 ? 8.768 -8.824 -0.561 1.00 92.12 167 CYS A C 1
ATOM 1343 O O . CYS A 1 167 ? 8.697 -9.987 -0.955 1.00 92.12 167 CYS A O 1
ATOM 1345 N N . HIS A 1 168 ? 8.265 -7.808 -1.265 1.00 93.94 168 HIS A N 1
ATOM 1346 C CA . HIS A 1 168 ? 7.319 -7.978 -2.371 1.00 93.94 168 HIS A CA 1
ATOM 1347 C C . HIS A 1 168 ? 7.934 -8.577 -3.634 1.00 93.94 168 HIS A C 1
ATOM 1349 O O . HIS A 1 168 ? 7.213 -9.143 -4.450 1.00 93.94 168 HIS A O 1
ATOM 1355 N N . MET A 1 169 ? 9.255 -8.477 -3.799 1.00 94.38 169 MET A N 1
ATOM 1356 C CA . MET A 1 169 ? 9.966 -9.020 -4.960 1.00 94.38 169 MET A CA 1
ATOM 1357 C C . MET A 1 169 ? 10.949 -10.133 -4.590 1.00 94.38 169 MET A C 1
ATOM 1359 O O . MET A 1 169 ? 11.808 -10.488 -5.404 1.00 94.38 169 MET A O 1
ATOM 1363 N N . SER A 1 170 ? 10.827 -10.711 -3.388 1.00 93.25 170 SER A N 1
ATOM 1364 C CA . SER A 1 170 ? 11.634 -11.872 -3.007 1.00 93.25 170 SER A CA 1
ATOM 1365 C C . SER A 1 170 ? 11.474 -12.998 -4.024 1.00 93.25 170 SER A C 1
ATOM 1367 O O . SER A 1 170 ? 10.375 -13.277 -4.508 1.00 93.25 170 SER A O 1
ATOM 1369 N N . LYS A 1 171 ? 12.594 -13.635 -4.364 1.00 92.38 171 LYS A N 1
ATOM 1370 C CA . LYS A 1 171 ? 12.638 -14.782 -5.280 1.00 92.38 171 LYS A CA 1
ATOM 1371 C C . LYS A 1 171 ? 12.802 -16.116 -4.551 1.00 92.38 171 LYS A C 1
ATOM 1373 O O . LYS A 1 171 ? 12.763 -17.152 -5.209 1.00 92.38 171 LYS A O 1
ATOM 1378 N N . ASN A 1 172 ? 12.973 -16.079 -3.228 1.00 91.31 172 ASN A N 1
ATOM 1379 C CA . ASN A 1 172 ? 13.365 -17.237 -2.425 1.00 91.31 172 ASN A CA 1
ATOM 1380 C C . ASN A 1 172 ? 12.240 -18.270 -2.283 1.00 91.31 172 ASN A C 1
ATOM 1382 O O . ASN A 1 172 ? 12.518 -19.459 -2.204 1.00 91.31 172 ASN A O 1
ATOM 1386 N N . ILE A 1 173 ? 10.978 -17.840 -2.302 1.00 86.00 173 ILE A N 1
ATOM 1387 C CA . ILE A 1 173 ? 9.849 -18.763 -2.438 1.00 86.00 173 ILE A CA 1
ATOM 1388 C C . ILE A 1 173 ? 9.767 -19.275 -3.877 1.00 86.00 173 ILE A C 1
ATOM 1390 O O . ILE A 1 173 ? 9.816 -18.479 -4.801 1.00 86.00 173 ILE A O 1
ATOM 1394 N N . THR A 1 174 ? 9.645 -20.577 -4.111 1.00 86.19 174 THR A N 1
ATOM 1395 C CA . THR A 1 174 ? 9.590 -21.150 -5.474 1.00 86.19 174 THR A CA 1
ATOM 1396 C C . THR A 1 174 ? 8.190 -21.583 -5.900 1.00 86.19 174 THR A C 1
ATOM 1398 O O . THR A 1 174 ? 8.031 -22.104 -6.999 1.00 86.19 174 THR A O 1
ATOM 1401 N N . ALA A 1 175 ? 7.176 -21.330 -5.067 1.00 91.19 175 ALA A N 1
ATOM 1402 C CA . ALA A 1 175 ? 5.792 -21.674 -5.359 1.00 91.19 175 ALA A CA 1
ATOM 1403 C C . ALA A 1 175 ? 5.318 -21.055 -6.686 1.00 91.19 175 ALA A C 1
ATOM 1405 O O . ALA A 1 175 ? 5.479 -19.852 -6.935 1.00 91.19 175 ALA A O 1
ATOM 1406 N N . ALA A 1 176 ? 4.729 -21.898 -7.525 1.00 91.94 176 ALA A N 1
ATOM 1407 C CA . ALA A 1 176 ? 4.234 -21.575 -8.851 1.00 91.94 176 ALA A CA 1
ATOM 1408 C C . ALA A 1 176 ? 2.856 -22.208 -9.052 1.00 91.94 176 ALA A C 1
ATOM 1410 O O . ALA A 1 176 ? 2.520 -23.186 -8.391 1.00 91.94 176 ALA A O 1
ATOM 1411 N N . ASP A 1 177 ? 2.067 -21.632 -9.954 1.00 88.00 177 ASP A N 1
ATOM 1412 C CA . ASP A 1 177 ? 0.787 -22.209 -10.351 1.00 88.00 177 ASP A CA 1
ATOM 1413 C C . ASP A 1 177 ? 0.968 -23.423 -11.278 1.00 88.00 177 ASP A C 1
ATOM 1415 O O . ASP A 1 177 ? 2.080 -23.800 -11.659 1.00 88.00 177 ASP A O 1
ATOM 1419 N N . ARG A 1 178 ? -0.159 -23.999 -11.711 1.00 86.69 178 ARG A N 1
ATOM 1420 C CA . ARG A 1 178 ? -0.212 -25.112 -12.673 1.00 86.69 178 ARG A CA 1
ATOM 1421 C C . ARG A 1 178 ? 0.500 -24.854 -14.009 1.00 86.69 178 ARG A C 1
ATOM 1423 O O . ARG A 1 178 ? 0.817 -25.806 -14.712 1.00 86.69 178 ARG A O 1
ATOM 1430 N N . ASN A 1 179 ? 0.735 -23.592 -14.370 1.00 88.56 179 ASN A N 1
ATOM 1431 C CA . ASN A 1 179 ? 1.421 -23.193 -15.598 1.00 88.56 179 ASN A CA 1
ATOM 1432 C C . ASN A 1 179 ? 2.920 -22.925 -15.359 1.00 88.56 179 ASN A C 1
ATOM 1434 O O . ASN A 1 179 ? 3.602 -22.413 -16.246 1.00 88.56 179 ASN A O 1
ATOM 1438 N N . GLY A 1 180 ? 3.441 -23.219 -14.163 1.00 91.25 180 GLY A N 1
ATOM 1439 C CA . GLY A 1 180 ? 4.826 -22.934 -13.788 1.00 91.25 180 GLY A CA 1
ATOM 1440 C C . GLY A 1 180 ? 5.102 -21.448 -13.543 1.00 91.25 180 GLY A C 1
ATOM 1441 O O . GLY A 1 180 ? 6.258 -21.047 -13.403 1.00 91.25 180 GLY A O 1
ATOM 1442 N N . VAL A 1 181 ? 4.066 -20.605 -13.460 1.00 92.62 181 VAL A N 1
ATOM 1443 C CA . VAL A 1 181 ? 4.221 -19.174 -13.197 1.00 92.62 181 VAL A CA 1
ATOM 1444 C C . VAL A 1 181 ? 4.216 -18.943 -11.695 1.00 92.62 181 VAL A C 1
ATOM 1446 O O . VAL A 1 181 ? 3.222 -19.201 -11.014 1.00 92.62 181 VAL A O 1
ATOM 1449 N N . ARG A 1 182 ? 5.314 -18.383 -11.182 1.00 94.38 182 ARG A N 1
ATOM 1450 C CA . ARG A 1 182 ? 5.469 -17.958 -9.781 1.00 94.38 182 ARG A CA 1
ATOM 1451 C C . ARG A 1 182 ? 4.192 -17.307 -9.230 1.00 94.38 182 ARG A C 1
ATOM 1453 O O . ARG A 1 182 ? 3.635 -16.410 -9.862 1.00 94.38 182 ARG A O 1
ATOM 1460 N N . ALA A 1 183 ? 3.745 -17.763 -8.062 1.00 94.88 183 ALA A N 1
ATOM 1461 C CA . ALA A 1 183 ? 2.493 -17.325 -7.439 1.00 94.88 183 ALA A CA 1
ATOM 1462 C C . ALA A 1 183 ? 2.658 -16.027 -6.627 1.00 94.88 183 ALA A C 1
ATOM 1464 O O . ALA A 1 183 ? 1.838 -15.116 -6.717 1.00 94.88 183 ALA A O 1
ATOM 1465 N N . VAL A 1 184 ? 3.768 -15.906 -5.892 1.00 95.94 184 VAL A N 1
ATOM 1466 C CA . VAL A 1 184 ? 4.067 -14.760 -5.019 1.00 95.94 184 VAL A CA 1
ATOM 1467 C C . VAL A 1 184 ? 5.525 -14.302 -5.131 1.00 95.94 184 VAL A C 1
ATOM 1469 O O . VAL A 1 184 ? 6.400 -15.033 -5.607 1.00 95.94 184 VAL A O 1
ATOM 1472 N N . GLY A 1 185 ? 5.810 -13.074 -4.693 1.00 95.19 185 GLY A N 1
ATOM 1473 C CA . GLY A 1 185 ? 7.131 -12.463 -4.837 1.00 95.19 185 GLY A CA 1
ATOM 1474 C C . GLY A 1 185 ? 7.486 -12.137 -6.296 1.00 95.19 185 GLY A C 1
ATOM 1475 O O . GLY A 1 185 ? 6.622 -12.068 -7.175 1.00 95.19 185 GLY A O 1
ATOM 1476 N N . GLY A 1 186 ? 8.772 -11.944 -6.595 1.00 94.44 186 GLY A N 1
ATOM 1477 C CA . GLY A 1 186 ? 9.235 -11.604 -7.948 1.00 94.44 186 GLY A CA 1
ATOM 1478 C C . GLY A 1 186 ? 8.483 -10.416 -8.571 1.00 94.44 186 GLY A C 1
ATOM 1479 O O . GLY A 1 186 ? 8.323 -9.382 -7.932 1.00 94.44 186 GLY A O 1
ATOM 1480 N N . HIS A 1 187 ? 8.013 -10.559 -9.815 1.00 95.69 187 HIS A N 1
ATOM 1481 C CA . HIS A 1 187 ? 7.225 -9.519 -10.500 1.00 95.69 187 HIS A CA 1
ATOM 1482 C C . HIS A 1 187 ? 5.708 -9.652 -10.297 1.00 95.69 187 HIS A C 1
ATOM 1484 O O . HIS A 1 187 ? 4.958 -8.848 -10.842 1.00 95.69 187 HIS A O 1
ATOM 1490 N N . THR A 1 188 ? 5.252 -10.606 -9.476 1.00 95.25 188 THR A N 1
ATOM 1491 C CA . THR A 1 188 ? 3.845 -10.640 -9.034 1.00 95.25 188 THR A CA 1
ATOM 1492 C C . THR A 1 188 ? 3.558 -9.514 -8.041 1.00 95.25 188 THR A C 1
ATOM 1494 O O . THR A 1 188 ? 2.430 -9.032 -7.958 1.00 95.25 188 THR A O 1
ATOM 1497 N N . LEU A 1 189 ? 4.587 -9.088 -7.288 1.00 94.44 189 LEU A N 1
ATOM 1498 C CA . LEU A 1 189 ? 4.523 -8.119 -6.184 1.00 94.44 189 LEU A CA 1
ATOM 1499 C C . LEU A 1 189 ? 3.617 -8.552 -5.016 1.00 94.44 189 LEU A C 1
ATOM 1501 O O . LEU A 1 189 ? 3.382 -7.785 -4.077 1.00 94.44 189 LEU A O 1
ATOM 1505 N N . ARG A 1 190 ? 3.096 -9.781 -5.066 1.00 93.44 190 ARG A N 1
ATOM 1506 C CA . ARG A 1 190 ? 2.152 -10.330 -4.097 1.00 93.44 190 ARG A CA 1
ATOM 1507 C C . ARG A 1 190 ? 2.897 -10.896 -2.895 1.00 93.44 190 ARG A C 1
ATOM 1509 O O . ARG A 1 190 ? 3.928 -11.553 -3.036 1.00 93.44 190 ARG A O 1
ATOM 1516 N N . MET A 1 191 ? 2.326 -10.680 -1.713 1.00 94.06 191 MET A N 1
ATOM 1517 C CA . MET A 1 191 ? 2.718 -11.398 -0.496 1.00 94.06 191 MET A CA 1
ATOM 1518 C C . MET A 1 191 ? 1.860 -12.647 -0.261 1.00 94.06 191 MET A C 1
ATOM 1520 O O . MET A 1 191 ? 2.278 -13.531 0.474 1.00 94.06 191 MET A O 1
ATOM 1524 N N . ARG A 1 192 ? 0.685 -12.732 -0.890 1.00 93.31 192 ARG A N 1
ATOM 1525 C CA . ARG A 1 192 ? -0.278 -13.830 -0.764 1.00 93.31 192 ARG A CA 1
ATOM 1526 C C . ARG A 1 192 ? -0.921 -14.093 -2.123 1.00 93.31 192 ARG A C 1
ATOM 1528 O O . ARG A 1 192 ? -1.221 -13.129 -2.833 1.00 93.31 192 ARG A O 1
ATOM 1535 N N . ASP A 1 193 ? -1.116 -15.359 -2.452 1.00 93.00 193 ASP A N 1
ATOM 1536 C CA . ASP A 1 193 ? -1.876 -15.828 -3.609 1.00 93.00 193 ASP A CA 1
ATOM 1537 C C . ASP A 1 193 ? -2.956 -16.799 -3.129 1.00 93.00 193 ASP A C 1
ATOM 1539 O O . ASP A 1 193 ? -2.666 -17.610 -2.255 1.00 93.00 193 ASP A O 1
ATOM 1543 N N . ALA A 1 194 ? -4.157 -16.685 -3.699 1.00 90.06 194 ALA A N 1
ATOM 1544 C CA . ALA A 1 194 ? -5.409 -17.290 -3.226 1.00 90.06 194 ALA A CA 1
ATOM 1545 C C . ALA A 1 194 ? -5.537 -18.804 -3.471 1.00 90.06 194 ALA A C 1
ATOM 1547 O O . ALA A 1 194 ? -6.645 -19.301 -3.607 1.00 90.06 194 ALA A O 1
ATOM 1548 N N . GLY A 1 195 ? -4.415 -19.497 -3.663 1.00 90.00 195 GLY A N 1
ATOM 1549 C CA . GLY A 1 195 ? -4.396 -20.943 -3.838 1.00 90.00 195 GLY A CA 1
ATOM 1550 C C . GLY A 1 195 ? -5.262 -21.465 -4.991 1.00 90.00 195 GLY A C 1
ATOM 1551 O O . GLY A 1 195 ? -5.329 -20.876 -6.075 1.00 90.00 195 GLY A O 1
ATOM 1552 N N . GLU A 1 196 ? -5.853 -22.636 -4.775 1.00 89.00 196 GLU A N 1
ATOM 1553 C CA . GLU A 1 196 ? -6.629 -23.367 -5.780 1.00 89.00 196 GLU A CA 1
ATOM 1554 C C . GLU A 1 196 ? -8.102 -22.956 -5.780 1.00 89.00 196 GLU A C 1
ATOM 1556 O O . GLU A 1 196 ? -8.747 -22.987 -6.836 1.00 89.00 196 GLU A O 1
ATOM 1561 N N . ASP A 1 197 ? -8.634 -22.550 -4.627 1.00 87.88 197 ASP A N 1
ATOM 1562 C CA . ASP A 1 197 ? -10.039 -22.174 -4.496 1.00 87.88 197 ASP A CA 1
ATOM 1563 C C . ASP A 1 197 ? -10.327 -20.732 -4.960 1.00 87.88 197 ASP A C 1
ATOM 1565 O O . ASP A 1 197 ? -11.475 -20.385 -5.248 1.00 87.88 197 ASP A O 1
ATOM 1569 N N . ASN A 1 198 ? -9.270 -19.936 -5.171 1.00 86.81 198 ASN A N 1
ATOM 1570 C CA . ASN A 1 198 ? -9.296 -18.520 -5.542 1.00 86.81 198 ASN A CA 1
ATOM 1571 C C . ASN A 1 198 ? -9.922 -17.603 -4.477 1.00 86.81 198 ASN A C 1
ATOM 1573 O O . ASN A 1 198 ? -10.348 -16.488 -4.795 1.00 86.81 198 ASN A O 1
ATOM 1577 N N . ILE A 1 199 ? -9.944 -18.028 -3.217 1.00 86.88 199 ILE A N 1
ATOM 1578 C CA . ILE A 1 199 ? -10.460 -17.280 -2.078 1.00 86.88 199 ILE A CA 1
ATOM 1579 C C . ILE A 1 199 ? -9.274 -16.816 -1.234 1.00 86.88 199 ILE A C 1
ATOM 1581 O O . ILE A 1 199 ? -8.536 -17.583 -0.638 1.00 86.88 199 ILE A O 1
ATOM 1585 N N . LEU A 1 200 ? -9.074 -15.497 -1.156 1.00 88.44 200 LEU A N 1
ATOM 1586 C CA . LEU A 1 200 ? -8.021 -14.955 -0.296 1.00 88.44 200 LEU A CA 1
ATOM 1587 C C . LEU A 1 200 ? -8.393 -15.119 1.179 1.00 88.44 200 LEU A C 1
ATOM 1589 O O . LEU A 1 200 ? -9.326 -14.467 1.661 1.00 88.44 200 LEU A O 1
ATOM 1593 N N . GLY A 1 201 ? -7.577 -15.860 1.915 1.00 90.25 201 GLY A N 1
ATOM 1594 C CA . GLY A 1 201 ? -7.657 -15.952 3.361 1.00 90.25 201 GLY A CA 1
ATOM 1595 C C . GLY A 1 201 ? -6.997 -14.785 4.108 1.00 90.25 201 GLY A C 1
ATOM 1596 O O . GLY A 1 201 ? -6.613 -13.735 3.561 1.00 90.25 201 GLY A O 1
ATOM 1597 N N . GLY A 1 202 ? -6.857 -14.975 5.420 1.00 90.06 202 GLY A N 1
ATOM 1598 C CA . GLY A 1 202 ? -6.287 -13.999 6.353 1.00 90.06 202 GLY A CA 1
ATOM 1599 C C . GLY A 1 202 ? -7.295 -12.952 6.835 1.00 90.06 202 GLY A C 1
ATOM 1600 O O . GLY A 1 202 ? -8.496 -13.182 6.840 1.00 90.06 202 GLY A O 1
ATOM 1601 N N . PHE A 1 203 ? -6.804 -11.793 7.285 1.00 91.75 203 PHE A N 1
ATOM 1602 C CA . PHE A 1 203 ? -7.652 -10.752 7.880 1.00 91.75 203 PHE A CA 1
ATOM 1603 C C . PHE A 1 203 ? -8.137 -9.726 6.854 1.00 91.75 203 PHE A C 1
ATOM 1605 O O . PHE A 1 203 ? -7.437 -9.406 5.883 1.00 91.75 203 PHE A O 1
ATOM 1612 N N . GLY A 1 204 ? -9.300 -9.136 7.127 1.00 88.56 204 GLY A N 1
ATOM 1613 C CA . GLY A 1 204 ? -9.826 -8.004 6.374 1.00 88.56 204 GLY A CA 1
ATOM 1614 C C . GLY A 1 204 ? -11.047 -8.300 5.516 1.00 88.56 204 GLY A C 1
ATOM 1615 O O . GLY A 1 204 ? -11.475 -9.444 5.415 1.00 88.56 204 GLY A O 1
ATOM 1616 N N . PRO A 1 205 ? -11.590 -7.267 4.852 1.00 85.56 205 PRO A N 1
ATOM 1617 C CA . PRO A 1 205 ? -12.618 -7.451 3.837 1.00 85.56 205 PRO A CA 1
ATOM 1618 C C . PRO A 1 205 ? -12.109 -8.256 2.633 1.00 85.56 205 PRO A C 1
ATOM 1620 O O . PRO A 1 205 ? -10.942 -8.121 2.227 1.00 85.56 205 PRO A O 1
ATOM 1623 N N . SER A 1 206 ? -12.990 -9.049 2.027 1.00 83.25 206 SER A N 1
ATOM 1624 C CA . SER A 1 206 ? -12.733 -9.705 0.746 1.00 83.25 206 SER A CA 1
ATOM 1625 C C . SER A 1 206 ? -12.486 -8.660 -0.351 1.00 83.25 206 SER A C 1
ATOM 1627 O O . SER A 1 206 ? -12.968 -7.525 -0.291 1.00 83.25 206 SER A O 1
ATOM 1629 N N . SER A 1 207 ? -11.655 -9.013 -1.336 1.00 73.69 207 SER A N 1
ATOM 1630 C CA . SER A 1 207 ? -11.443 -8.168 -2.517 1.00 73.69 207 SER A CA 1
ATOM 1631 C C . SER A 1 207 ? -12.682 -8.077 -3.395 1.00 73.69 207 SER A C 1
ATOM 1633 O O . SER A 1 207 ? -12.890 -7.035 -4.016 1.00 73.69 207 SER A O 1
ATOM 1635 N N . ASP A 1 208 ? -13.460 -9.154 -3.433 1.00 73.38 208 ASP A N 1
ATOM 1636 C CA . ASP A 1 208 ? -14.567 -9.330 -4.371 1.00 73.38 208 ASP A CA 1
ATOM 1637 C C . ASP A 1 208 ? -15.865 -8.793 -3.774 1.00 73.38 208 ASP A C 1
ATOM 1639 O O . ASP A 1 208 ? -16.712 -8.252 -4.479 1.00 73.38 208 ASP A O 1
ATOM 1643 N N . ASP A 1 209 ? -15.974 -8.881 -2.449 1.00 78.00 209 ASP A N 1
ATOM 1644 C CA . ASP A 1 209 ? -17.088 -8.360 -1.674 1.00 78.00 209 ASP A CA 1
ATOM 1645 C C . ASP A 1 209 ? -16.560 -7.658 -0.410 1.00 78.00 209 ASP A C 1
ATOM 1647 O O . ASP A 1 209 ? -16.269 -8.310 0.596 1.00 78.00 209 ASP A O 1
ATOM 1651 N N . PRO A 1 210 ? -16.415 -6.320 -0.434 1.00 76.88 210 PRO A N 1
ATOM 1652 C CA . PRO A 1 210 ? -15.931 -5.554 0.711 1.00 76.88 210 PRO A CA 1
ATOM 1653 C C . PRO A 1 210 ? -16.829 -5.607 1.956 1.00 76.88 210 PRO A C 1
ATOM 1655 O O . PRO A 1 210 ? -16.421 -5.070 2.992 1.00 76.88 210 PRO A O 1
ATOM 1658 N N . GLU A 1 211 ? -18.035 -6.179 1.865 1.00 79.06 211 GLU A N 1
ATOM 1659 C CA . GLU A 1 211 ? -18.931 -6.404 3.004 1.00 79.06 211 GLU A CA 1
ATOM 1660 C C . GLU A 1 211 ? -18.669 -7.749 3.695 1.00 79.06 211 GLU A C 1
ATOM 1662 O O . GLU A 1 211 ? -19.005 -7.906 4.869 1.00 79.06 211 GLU A O 1
ATOM 1667 N N . LYS A 1 212 ? -18.012 -8.696 3.012 1.00 84.19 212 LYS A N 1
ATOM 1668 C CA . LYS A 1 212 ? -17.627 -9.996 3.575 1.00 84.19 212 LYS A CA 1
ATOM 1669 C C . LYS A 1 212 ? -16.223 -9.959 4.155 1.00 84.19 212 LYS A C 1
ATOM 1671 O O . LYS A 1 212 ? -15.300 -9.395 3.566 1.00 84.19 212 LYS A O 1
ATOM 1676 N N . GLU A 1 213 ? -16.046 -10.602 5.302 1.00 88.00 213 GLU A N 1
ATOM 1677 C CA . GLU A 1 213 ? -14.723 -10.846 5.876 1.00 88.00 213 GLU A CA 1
ATOM 1678 C C . GLU A 1 213 ? -14.060 -12.033 5.172 1.00 88.00 213 GLU A C 1
ATOM 1680 O O . GLU A 1 213 ? -14.730 -12.954 4.703 1.00 88.00 213 GLU A O 1
ATOM 1685 N N . ARG A 1 214 ? -12.734 -11.990 5.066 1.00 89.00 214 ARG A N 1
ATOM 1686 C CA . ARG A 1 214 ? -11.943 -13.116 4.573 1.00 89.00 214 ARG A CA 1
ATOM 1687 C C . ARG A 1 214 ? -11.977 -14.266 5.566 1.00 89.00 214 ARG A C 1
ATOM 1689 O O . ARG A 1 214 ? -12.059 -14.054 6.776 1.00 89.00 214 ARG A O 1
ATOM 1696 N N . ASN A 1 215 ? -11.863 -15.477 5.036 1.00 82.31 215 ASN A N 1
ATOM 1697 C CA . ASN A 1 215 ? -11.754 -16.671 5.849 1.00 82.31 215 ASN A CA 1
ATOM 1698 C C . ASN A 1 215 ? -10.358 -16.734 6.492 1.00 82.31 215 ASN A C 1
ATOM 1700 O O . ASN A 1 215 ? -9.347 -16.901 5.811 1.00 82.31 215 ASN A O 1
ATOM 1704 N N . THR A 1 216 ? -10.276 -16.582 7.813 1.00 80.94 216 THR A N 1
ATOM 1705 C CA . THR A 1 216 ? -8.993 -16.695 8.527 1.00 80.94 216 THR A CA 1
ATOM 1706 C C . THR A 1 216 ? -8.508 -18.134 8.646 1.00 80.94 216 THR A C 1
ATOM 1708 O O . THR A 1 216 ? -7.321 -18.340 8.884 1.00 80.94 216 THR A O 1
ATOM 1711 N N . ASP A 1 217 ? -9.409 -19.104 8.483 1.00 78.75 217 ASP A N 1
ATOM 1712 C CA . ASP A 1 217 ? -9.103 -20.531 8.565 1.00 78.75 217 ASP A CA 1
ATOM 1713 C C . ASP A 1 217 ? -8.706 -21.123 7.212 1.00 78.75 217 ASP A C 1
ATOM 1715 O O . ASP A 1 217 ? -8.434 -22.324 7.138 1.00 78.75 217 ASP A O 1
ATOM 1719 N N . ASP A 1 218 ? -8.656 -20.294 6.166 1.00 78.62 218 ASP A N 1
ATOM 1720 C CA . ASP A 1 218 ? -8.183 -20.725 4.864 1.00 78.62 218 ASP A CA 1
ATOM 1721 C C . ASP A 1 218 ? -6.684 -21.010 4.872 1.00 78.62 218 ASP A C 1
ATOM 1723 O O . ASP A 1 218 ? -5.884 -20.251 5.432 1.00 78.62 218 ASP A O 1
ATOM 1727 N N . LYS A 1 219 ? -6.308 -22.141 4.281 1.00 80.56 219 LYS A N 1
ATOM 1728 C CA . LYS A 1 219 ? -4.949 -22.694 4.371 1.00 80.56 219 LYS A CA 1
ATOM 1729 C C . LYS A 1 219 ? -4.354 -23.059 3.023 1.00 80.56 219 LYS A C 1
ATOM 1731 O O . LYS A 1 219 ? -3.202 -23.493 3.005 1.00 80.56 219 LYS A O 1
ATOM 1736 N N . ASP A 1 220 ? -5.101 -22.923 1.933 1.00 89.94 220 ASP A N 1
ATOM 1737 C CA . ASP A 1 220 ? -4.578 -23.186 0.593 1.00 89.94 220 ASP A CA 1
ATOM 1738 C C . ASP A 1 220 ? -3.735 -22.009 0.054 1.00 89.94 220 ASP A C 1
ATOM 1740 O O . ASP A 1 220 ? -2.909 -22.189 -0.844 1.00 89.94 220 ASP A O 1
ATOM 1744 N N . ASP A 1 221 ? -3.883 -20.828 0.665 1.00 91.94 221 ASP A N 1
ATOM 1745 C CA . ASP A 1 221 ? -3.117 -19.624 0.368 1.00 91.94 221 ASP A CA 1
ATOM 1746 C C . ASP A 1 221 ? -1.599 -19.872 0.322 1.00 91.94 221 ASP A C 1
ATOM 1748 O O . ASP A 1 221 ? -0.955 -20.322 1.278 1.00 91.94 221 ASP A O 1
ATOM 1752 N N . ILE A 1 222 ? -0.977 -19.422 -0.766 1.00 93.62 222 ILE A N 1
ATOM 1753 C CA . ILE A 1 222 ? 0.476 -19.438 -0.925 1.00 93.62 222 ILE A CA 1
ATOM 1754 C C . ILE A 1 222 ? 1.041 -18.130 -0.370 1.00 93.62 222 ILE A C 1
ATOM 1756 O O . ILE A 1 222 ? 0.759 -17.041 -0.877 1.00 93.62 222 ILE A O 1
ATOM 1760 N N . LEU A 1 223 ? 1.890 -18.220 0.656 1.00 94.25 223 LEU A N 1
ATOM 1761 C CA . LEU A 1 223 ? 2.432 -17.055 1.363 1.00 94.25 223 LEU A CA 1
ATOM 1762 C C . LEU A 1 223 ? 3.908 -16.815 1.045 1.00 94.25 223 LEU A C 1
ATOM 1764 O O . LEU A 1 223 ? 4.741 -17.703 1.202 1.00 94.25 223 LEU A O 1
ATOM 1768 N N . ASN A 1 224 ? 4.276 -15.579 0.704 1.00 95.44 224 ASN A N 1
ATOM 1769 C CA . ASN A 1 224 ? 5.674 -15.167 0.554 1.00 95.44 224 ASN A CA 1
ATOM 1770 C C . ASN A 1 224 ? 6.342 -14.945 1.921 1.00 95.44 224 ASN A C 1
ATOM 1772 O O . ASN A 1 224 ? 6.628 -13.816 2.316 1.00 95.44 224 ASN A O 1
ATOM 1776 N N . ILE A 1 225 ? 6.569 -16.039 2.644 1.00 93.56 225 ILE A N 1
ATOM 1777 C CA . ILE A 1 225 ? 7.124 -16.048 4.005 1.00 93.56 225 ILE A CA 1
ATOM 1778 C C . ILE A 1 225 ? 8.660 -15.999 4.014 1.00 93.56 225 ILE A C 1
ATOM 1780 O O . ILE A 1 225 ? 9.271 -15.547 4.981 1.00 93.56 225 ILE A O 1
ATOM 1784 N N . SER A 1 226 ? 9.288 -16.343 2.888 1.00 92.81 226 SER A N 1
ATOM 1785 C CA . SER A 1 226 ? 10.747 -16.353 2.721 1.00 92.81 226 SER A CA 1
ATOM 1786 C C . SER A 1 226 ? 11.503 -15.076 3.150 1.00 92.81 226 SER A C 1
ATOM 1788 O O . SER A 1 226 ? 12.631 -15.196 3.633 1.00 92.81 226 SER A O 1
ATOM 1790 N N . PRO A 1 227 ? 10.964 -13.842 3.018 1.00 91.25 227 PRO A N 1
ATOM 1791 C CA . PRO A 1 227 ? 11.637 -12.648 3.530 1.00 91.25 227 PRO A CA 1
ATOM 1792 C C . PRO A 1 227 ? 11.623 -12.603 5.060 1.00 91.25 227 PRO A C 1
ATOM 1794 O O . PRO A 1 227 ? 12.583 -12.146 5.671 1.00 91.25 227 PRO A O 1
ATOM 1797 N N . CYS A 1 228 ? 10.547 -13.096 5.678 1.00 90.62 228 CYS A N 1
ATOM 1798 C CA . CYS A 1 228 ? 10.363 -13.121 7.124 1.00 90.62 228 CYS A CA 1
ATOM 1799 C C . CYS A 1 228 ? 11.301 -14.139 7.784 1.00 90.62 228 CYS A C 1
ATOM 1801 O O . CYS A 1 228 ? 11.865 -13.850 8.836 1.00 90.62 228 CYS A O 1
ATOM 1803 N N . GLU A 1 229 ? 11.519 -15.298 7.155 1.00 91.62 229 GLU A N 1
ATOM 1804 C CA . GLU A 1 229 ? 12.368 -16.381 7.681 1.00 91.62 229 GLU A CA 1
ATOM 1805 C C . GLU A 1 229 ? 13.825 -15.968 7.921 1.00 91.62 229 GLU A C 1
ATOM 1807 O O . GLU A 1 229 ? 14.489 -16.548 8.778 1.00 91.62 229 GLU A O 1
ATOM 1812 N N . GLN A 1 230 ? 14.310 -14.930 7.230 1.00 87.50 230 GLN A N 1
ATOM 1813 C CA . GLN A 1 230 ? 15.664 -14.395 7.423 1.00 87.50 230 GLN A CA 1
ATOM 1814 C C . GLN A 1 230 ? 15.897 -13.890 8.853 1.00 87.50 230 GLN A C 1
ATOM 1816 O O . GLN A 1 230 ? 17.021 -13.940 9.347 1.00 87.50 230 GLN A O 1
ATOM 1821 N N . CYS A 1 231 ? 14.841 -13.418 9.521 1.00 86.00 231 CYS A N 1
ATOM 1822 C CA . CYS A 1 231 ? 14.898 -12.909 10.894 1.00 86.00 231 CYS A CA 1
ATOM 1823 C C . CYS A 1 231 ? 13.976 -13.674 11.859 1.00 86.00 231 CYS A C 1
ATOM 1825 O O . CYS A 1 231 ? 14.127 -13.578 13.076 1.00 86.00 231 CYS A O 1
ATOM 1827 N N . HIS A 1 232 ? 13.006 -14.425 11.339 1.00 89.88 232 HIS A N 1
ATOM 1828 C CA . HIS A 1 232 ? 11.996 -15.152 12.103 1.00 89.88 232 HIS A CA 1
ATOM 1829 C C . HIS A 1 232 ? 11.986 -16.622 11.682 1.00 89.88 232 HIS A C 1
ATOM 1831 O O . HIS A 1 232 ? 11.091 -17.072 10.973 1.00 89.88 232 HIS A O 1
ATOM 1837 N N . GLN A 1 233 ? 13.003 -17.371 12.106 1.00 92.62 233 GLN A N 1
ATOM 1838 C CA . GLN A 1 233 ? 13.152 -18.782 11.747 1.00 92.62 233 GLN A CA 1
ATOM 1839 C C . GLN A 1 233 ? 11.912 -19.603 12.136 1.00 92.62 233 GLN A C 1
ATOM 1841 O O . GLN A 1 233 ? 11.395 -19.478 13.246 1.00 92.62 233 GLN A O 1
ATOM 1846 N N . GLY A 1 234 ? 11.442 -20.446 11.212 1.00 91.44 234 GLY A N 1
ATOM 1847 C CA . GLY A 1 234 ? 10.308 -21.350 11.433 1.00 91.44 234 GLY A CA 1
ATOM 1848 C C . GLY A 1 234 ? 8.927 -20.688 11.409 1.00 91.44 234 GLY A C 1
ATOM 1849 O O . GLY A 1 234 ? 7.937 -21.349 11.724 1.00 91.44 234 GLY A O 1
ATOM 1850 N N . ILE A 1 235 ? 8.836 -19.405 11.047 1.00 93.25 235 ILE A N 1
ATOM 1851 C CA . ILE A 1 235 ? 7.553 -18.734 10.829 1.00 93.25 235 ILE A CA 1
ATOM 1852 C C . ILE A 1 235 ? 6.805 -19.389 9.656 1.00 93.25 235 ILE A C 1
ATOM 1854 O O . ILE A 1 235 ? 7.395 -19.689 8.624 1.00 93.25 235 ILE A O 1
ATOM 1858 N N . LYS A 1 236 ? 5.499 -19.621 9.819 1.00 91.44 236 LYS A N 1
ATOM 1859 C CA . LYS A 1 236 ? 4.648 -20.272 8.802 1.00 91.44 236 LYS A CA 1
ATOM 1860 C C . LYS A 1 236 ? 3.569 -19.358 8.228 1.00 91.44 236 LYS A C 1
ATOM 1862 O O . LYS A 1 236 ? 2.982 -19.666 7.201 1.00 91.44 236 LYS A O 1
ATOM 1867 N N . GLU A 1 237 ? 3.310 -18.237 8.888 1.00 92.00 237 GLU A N 1
ATOM 1868 C CA . GLU A 1 237 ? 2.237 -17.307 8.554 1.00 92.00 237 GLU A CA 1
ATOM 1869 C C . GLU A 1 237 ? 2.644 -15.868 8.877 1.00 92.00 237 GLU A C 1
ATOM 1871 O O . GLU A 1 237 ? 3.536 -15.625 9.689 1.00 92.00 237 GLU A O 1
ATOM 1876 N N . PHE A 1 238 ? 1.965 -14.894 8.273 1.00 91.88 238 PHE A N 1
ATOM 1877 C CA . PHE A 1 238 ? 2.206 -13.478 8.567 1.00 91.88 238 PHE A CA 1
ATOM 1878 C C . PHE A 1 238 ? 1.722 -13.066 9.966 1.00 91.88 238 PHE A C 1
ATOM 1880 O O . PHE A 1 238 ? 2.254 -12.118 10.546 1.00 91.88 238 PHE A O 1
ATOM 1887 N N . ASN A 1 239 ? 0.763 -13.800 10.541 1.00 92.88 239 ASN A N 1
ATOM 1888 C CA . ASN A 1 239 ? 0.167 -13.523 11.846 1.00 92.88 239 ASN A CA 1
ATOM 1889 C C . ASN A 1 239 ? 1.050 -13.983 13.024 1.00 92.88 239 ASN A C 1
ATOM 1891 O O . ASN A 1 239 ? 0.607 -14.660 13.952 1.00 92.88 239 ASN A O 1
ATOM 1895 N N . ARG A 1 240 ? 2.328 -13.604 13.009 1.00 90.44 240 ARG A N 1
ATOM 1896 C CA . ARG A 1 240 ? 3.270 -13.943 14.078 1.00 90.44 240 ARG A CA 1
ATOM 1897 C C . ARG A 1 240 ? 2.768 -13.409 15.421 1.00 90.44 240 ARG A C 1
ATOM 1899 O O . ARG A 1 240 ? 2.491 -12.219 15.552 1.00 90.44 240 ARG A O 1
ATOM 1906 N N . ASN A 1 241 ? 2.698 -14.284 16.424 1.00 92.44 241 ASN A N 1
ATOM 1907 C CA . ASN A 1 241 ? 2.256 -13.958 17.785 1.00 92.44 241 ASN A CA 1
ATOM 1908 C C . ASN A 1 241 ? 0.875 -13.273 17.841 1.00 92.44 241 ASN A C 1
ATOM 1910 O O . ASN A 1 241 ? 0.662 -12.402 18.680 1.00 92.44 241 ASN A O 1
ATOM 1914 N N . ASN A 1 242 ? -0.051 -13.637 16.945 1.00 93.31 242 ASN A N 1
ATOM 1915 C CA . ASN A 1 242 ? -1.381 -13.023 16.838 1.00 93.31 242 ASN A CA 1
ATOM 1916 C C . ASN A 1 242 ? -1.370 -11.508 16.561 1.00 93.31 242 ASN A C 1
ATOM 1918 O O . ASN A 1 242 ? -2.355 -10.823 16.837 1.00 93.31 242 ASN A O 1
ATOM 1922 N N . PHE A 1 243 ? -0.277 -10.963 16.019 1.00 93.94 243 PHE A N 1
ATOM 1923 C CA . PHE A 1 243 ? -0.155 -9.520 15.835 1.00 93.94 243 PHE A CA 1
ATOM 1924 C C . PHE A 1 243 ? -1.178 -8.960 14.833 1.00 93.94 243 PHE A C 1
ATOM 1926 O O . PHE A 1 243 ? -1.914 -8.031 15.164 1.00 93.94 243 PHE A O 1
ATOM 1933 N N . GLN A 1 244 ? -1.275 -9.544 13.631 1.00 94.50 244 GLN A N 1
ATOM 1934 C CA . GLN A 1 244 ? -2.242 -9.084 12.624 1.00 94.50 244 GLN A CA 1
ATOM 1935 C C . GLN A 1 244 ? -3.683 -9.269 13.111 1.00 94.50 244 GLN A C 1
ATOM 1937 O O . GLN A 1 244 ? -4.520 -8.400 12.868 1.00 94.50 244 GLN A O 1
ATOM 1942 N N . LYS A 1 245 ? -3.949 -10.354 13.853 1.00 95.25 245 LYS A N 1
ATOM 1943 C CA . LYS A 1 245 ? -5.236 -10.581 14.519 1.00 95.25 245 LYS A CA 1
ATOM 1944 C C . LYS A 1 245 ? -5.578 -9.439 15.477 1.00 95.25 245 LYS A C 1
ATOM 1946 O O . LYS A 1 245 ? -6.650 -8.857 15.359 1.00 95.25 245 LYS A O 1
ATOM 1951 N N . GLY A 1 246 ? -4.658 -9.072 16.370 1.00 96.88 246 GLY A N 1
ATOM 1952 C CA . GLY A 1 246 ? -4.872 -7.990 17.334 1.00 96.88 246 GLY A CA 1
ATOM 1953 C C . GLY A 1 246 ? -5.104 -6.628 16.670 1.00 96.88 246 GLY A C 1
ATOM 1954 O O . GLY A 1 246 ? -5.999 -5.887 17.077 1.00 96.88 246 GLY A O 1
ATOM 1955 N N . VAL A 1 247 ? -4.357 -6.313 15.605 1.00 97.38 247 VAL A N 1
ATOM 1956 C CA . VAL A 1 247 ? -4.590 -5.100 14.798 1.00 97.38 247 VAL A CA 1
ATOM 1957 C C . VAL A 1 247 ? -5.983 -5.128 14.164 1.00 97.38 247 VAL A C 1
ATOM 1959 O O . VAL A 1 247 ? -6.705 -4.131 14.211 1.00 97.38 247 VAL A O 1
ATOM 1962 N N . TYR A 1 248 ? -6.381 -6.263 13.587 1.00 95.94 248 TYR A N 1
ATOM 1963 C CA . TYR A 1 248 ? -7.678 -6.414 12.936 1.00 95.94 248 TYR A CA 1
ATOM 1964 C C . TYR A 1 248 ? -8.852 -6.299 13.918 1.00 95.94 248 TYR A C 1
ATOM 1966 O O . TYR A 1 248 ? -9.814 -5.587 13.636 1.00 95.94 248 TYR A O 1
ATOM 1974 N N . GLU A 1 249 ? -8.762 -6.921 15.094 1.00 96.44 249 GLU A N 1
ATOM 1975 C CA . GLU A 1 249 ? -9.778 -6.824 16.150 1.00 96.44 249 GLU A CA 1
ATOM 1976 C C . GLU A 1 249 ? -9.953 -5.379 16.639 1.00 96.44 249 GLU A C 1
ATOM 1978 O O . GLU A 1 249 ? -11.081 -4.898 16.767 1.00 96.44 249 GLU A O 1
ATOM 1983 N N . LYS A 1 250 ? -8.853 -4.637 16.833 1.00 98.38 250 LYS A N 1
ATOM 1984 C CA . LYS A 1 250 ? -8.913 -3.204 17.168 1.00 98.38 250 LYS A CA 1
ATOM 1985 C C . LYS A 1 250 ? -9.527 -2.380 16.041 1.00 98.38 250 LYS A C 1
ATOM 1987 O O . LYS A 1 250 ? -10.356 -1.509 16.295 1.00 98.38 250 LYS A O 1
ATOM 1992 N N . TRP A 1 251 ? -9.167 -2.667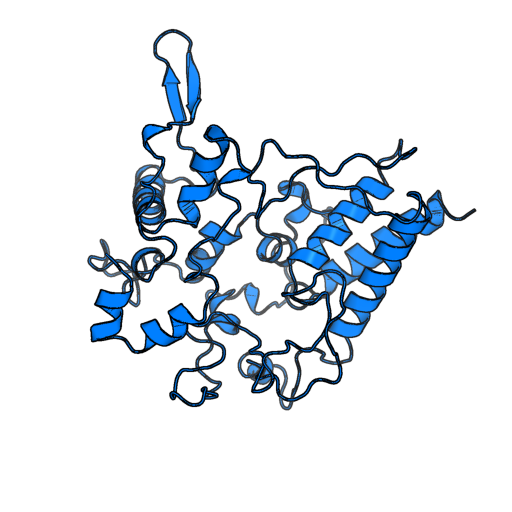 14.793 1.00 97.38 251 TRP A N 1
ATOM 1993 C CA . TRP A 1 251 ? -9.757 -2.007 13.633 1.00 97.38 251 TRP A CA 1
ATOM 1994 C C . TRP A 1 251 ? -11.273 -2.256 13.538 1.00 97.38 251 TRP A C 1
ATOM 1996 O O . TRP A 1 251 ? -12.023 -1.307 13.297 1.00 97.38 251 TRP A O 1
ATOM 2006 N N . LYS A 1 252 ? -11.742 -3.487 13.796 1.00 95.81 252 LYS A N 1
ATOM 2007 C CA . LYS A 1 252 ? -13.177 -3.814 13.880 1.00 95.81 252 LYS A CA 1
ATOM 2008 C C . LYS A 1 252 ? -13.860 -3.037 15.002 1.00 95.81 252 LYS A C 1
ATOM 2010 O O . LYS A 1 252 ? -14.826 -2.332 14.720 1.00 95.81 252 LYS A O 1
ATOM 2015 N N . LYS A 1 253 ? -13.306 -3.073 16.223 1.00 97.38 253 LYS A N 1
ATOM 2016 C CA . LYS A 1 253 ? -13.825 -2.317 17.377 1.00 97.38 253 LYS A CA 1
ATOM 2017 C C . LYS A 1 253 ? -13.962 -0.825 17.056 1.00 97.38 253 LYS A C 1
ATOM 2019 O O . LYS A 1 253 ? -14.996 -0.226 17.337 1.00 97.38 253 LYS A O 1
ATOM 2024 N N . LEU A 1 254 ? -12.943 -0.221 16.442 1.00 97.31 254 LEU A N 1
ATOM 2025 C CA . LEU A 1 254 ? -12.986 1.182 16.029 1.00 97.31 254 LEU A CA 1
ATOM 2026 C C . LEU A 1 254 ? -14.093 1.441 14.994 1.00 97.31 254 LEU A C 1
ATOM 2028 O O . LEU A 1 254 ? -14.830 2.417 15.109 1.00 97.31 254 LEU A O 1
ATOM 2032 N N . GLY A 1 255 ? -14.238 0.561 14.002 1.00 95.06 255 GLY A N 1
ATOM 2033 C CA . GLY A 1 255 ? -15.305 0.657 13.005 1.00 95.06 255 GLY A CA 1
ATOM 2034 C C . GLY A 1 255 ? -16.709 0.560 13.609 1.00 95.06 255 GLY A C 1
ATOM 2035 O O . GLY A 1 255 ? -17.591 1.313 13.207 1.00 95.06 255 GLY A O 1
ATOM 2036 N N . GLU A 1 256 ? -16.916 -0.334 14.576 1.00 95.19 256 GLU A N 1
ATOM 2037 C CA . GLU A 1 256 ? -18.182 -0.482 15.308 1.00 95.19 256 GLU A CA 1
ATOM 2038 C C . GLU A 1 256 ? -18.502 0.756 16.150 1.00 95.19 256 GLU A C 1
ATOM 2040 O O . GLU A 1 256 ? -19.625 1.250 16.097 1.00 95.19 256 GLU A O 1
ATOM 2045 N N . LEU A 1 257 ? -17.509 1.307 16.858 1.00 95.38 257 LEU A N 1
ATOM 2046 C CA . LEU A 1 257 ? -17.647 2.561 17.606 1.00 95.38 257 LEU A CA 1
ATOM 2047 C C . LEU A 1 257 ? -18.060 3.731 16.707 1.00 95.38 257 LEU A C 1
ATOM 2049 O O . LEU A 1 257 ? -18.975 4.479 17.038 1.00 95.38 257 LEU A O 1
ATOM 2053 N N . LEU A 1 258 ? -17.398 3.885 15.558 1.00 94.25 258 LEU A N 1
ATOM 2054 C CA . LEU A 1 258 ? -17.712 4.947 14.602 1.00 94.25 258 LEU A CA 1
ATOM 2055 C C . LEU A 1 258 ? -19.123 4.790 14.018 1.00 94.25 258 LEU A C 1
ATOM 2057 O O . LEU A 1 258 ? -19.822 5.784 13.841 1.00 94.25 258 LEU A O 1
ATOM 2061 N N . LYS A 1 259 ? -19.552 3.556 13.723 1.00 93.06 259 LYS A N 1
ATOM 2062 C CA . LYS A 1 259 ? -20.905 3.274 13.221 1.00 93.06 259 LYS A CA 1
ATOM 2063 C C . LYS A 1 259 ? -21.972 3.565 14.268 1.00 93.06 259 LYS A C 1
ATOM 2065 O O . LYS A 1 259 ? -22.937 4.244 13.937 1.00 93.06 259 LYS A O 1
ATOM 2070 N N . SER A 1 260 ? -21.803 3.091 15.502 1.00 92.06 260 SER A N 1
ATOM 2071 C CA . SER A 1 260 ? -22.841 3.220 16.531 1.00 92.06 260 SER A CA 1
ATOM 2072 C C . SER A 1 260 ? -23.132 4.677 16.896 1.00 92.06 260 SER A C 1
ATOM 2074 O O . SER A 1 260 ? -24.271 5.032 17.181 1.00 92.06 260 SER A O 1
ATOM 2076 N N . ILE A 1 261 ? -22.122 5.548 16.817 1.00 91.06 261 ILE A N 1
ATOM 2077 C CA . ILE A 1 261 ? -22.278 6.991 17.048 1.00 91.06 261 ILE A CA 1
ATOM 2078 C C . ILE A 1 261 ? -22.875 7.703 15.820 1.00 91.06 261 ILE A C 1
ATOM 2080 O O . ILE A 1 261 ? -23.509 8.745 15.956 1.00 91.06 261 ILE A O 1
ATOM 2084 N N . ASN A 1 262 ? -22.727 7.128 14.623 1.00 90.19 262 ASN A N 1
ATOM 2085 C CA . ASN A 1 262 ? -23.139 7.720 13.350 1.00 90.19 262 ASN A CA 1
ATOM 2086 C C . ASN A 1 262 ? -24.307 6.959 12.692 1.00 90.19 262 ASN A C 1
ATOM 2088 O O . ASN A 1 262 ? -24.289 6.661 11.496 1.00 90.19 262 ASN A O 1
ATOM 2092 N N . SER A 1 263 ? -25.338 6.629 13.476 1.00 87.94 263 SER A N 1
ATOM 2093 C CA . SER A 1 263 ? -26.570 5.980 12.990 1.00 87.94 263 SER A CA 1
ATOM 2094 C C . SER A 1 263 ? -26.332 4.661 12.235 1.00 87.94 263 SER A C 1
ATOM 2096 O O . SER A 1 263 ? -26.900 4.423 11.166 1.00 87.94 263 SER A O 1
ATOM 2098 N N . GLU A 1 264 ? -25.462 3.809 12.778 1.00 89.44 264 GLU A N 1
ATOM 2099 C CA . GLU A 1 264 ? -25.092 2.483 12.258 1.00 89.44 264 GLU A CA 1
ATOM 2100 C C . GLU A 1 264 ? -24.388 2.485 10.890 1.00 89.44 264 GLU A C 1
ATOM 2102 O O . GLU A 1 264 ? -24.229 1.443 10.246 1.00 89.44 264 GLU A O 1
ATOM 2107 N N . LYS A 1 265 ? -23.917 3.646 10.421 1.00 88.25 265 LYS A N 1
ATOM 2108 C CA . LYS A 1 265 ? -23.247 3.778 9.121 1.00 88.25 265 LYS A CA 1
ATOM 2109 C C . LYS A 1 265 ? -21.971 4.587 9.249 1.00 88.25 265 LYS A C 1
ATOM 2111 O O . LYS A 1 265 ? -21.924 5.601 9.929 1.00 88.25 265 LYS A O 1
ATOM 2116 N N . LEU A 1 266 ? -20.924 4.171 8.542 1.00 87.75 266 LEU A N 1
ATOM 2117 C CA . LEU A 1 266 ? -19.749 5.025 8.371 1.00 87.75 266 LEU A CA 1
ATOM 2118 C C . LEU A 1 266 ? -20.067 6.110 7.337 1.00 87.75 266 LEU A C 1
ATOM 2120 O O . LEU A 1 266 ? -20.769 5.812 6.362 1.00 87.75 266 LEU A O 1
ATOM 2124 N N . PRO A 1 267 ? -19.533 7.334 7.485 1.00 83.06 267 PRO A N 1
ATOM 2125 C CA . PRO A 1 267 ? -19.718 8.359 6.479 1.00 83.06 267 PRO A CA 1
ATOM 2126 C C . PRO A 1 267 ? -19.218 7.897 5.112 1.00 83.06 267 PRO A C 1
ATOM 2128 O O . PRO A 1 267 ? -18.146 7.287 4.973 1.00 83.06 267 PRO A O 1
ATOM 2131 N N . GLY A 1 268 ? -20.022 8.209 4.097 1.00 72.38 268 GLY A N 1
ATOM 2132 C CA . GLY A 1 268 ? -19.670 7.990 2.705 1.00 72.38 268 GLY A CA 1
ATOM 2133 C C . GLY A 1 268 ? -18.482 8.848 2.272 1.00 72.38 268 GLY A C 1
ATOM 2134 O O . GLY A 1 268 ? -17.969 9.705 2.999 1.00 72.38 268 GLY A O 1
ATOM 2135 N N . TYR A 1 269 ? -18.040 8.624 1.043 1.00 64.12 269 TYR A N 1
ATOM 2136 C CA . TYR A 1 269 ? -16.959 9.408 0.464 1.00 64.12 269 TYR A CA 1
ATOM 2137 C C . TYR A 1 269 ? -17.469 10.776 0.025 1.00 64.12 269 TYR A C 1
ATOM 2139 O O . TYR A 1 269 ? -18.476 10.872 -0.675 1.00 64.12 269 TYR A O 1
ATOM 2147 N N . LYS A 1 270 ? -16.728 11.833 0.366 1.00 57.81 270 LYS A N 1
ATOM 2148 C CA . LYS A 1 270 ? -16.846 13.102 -0.340 1.00 57.81 270 LYS A CA 1
ATOM 2149 C C . LYS A 1 270 ? -15.901 13.032 -1.542 1.00 57.81 270 LYS A C 1
ATOM 2151 O O . LYS A 1 270 ? -14.709 12.782 -1.347 1.00 57.81 270 LYS A O 1
ATOM 2156 N N . PRO A 1 271 ? -16.378 13.246 -2.780 1.00 49.59 271 PRO A N 1
ATOM 2157 C CA . PRO A 1 271 ? -15.491 13.395 -3.924 1.00 49.59 271 PRO A CA 1
ATOM 2158 C C . PRO A 1 271 ? -14.467 14.494 -3.619 1.00 49.59 271 PRO A C 1
ATOM 2160 O O . PRO A 1 271 ? -14.813 15.662 -3.433 1.00 49.59 271 PRO A O 1
ATOM 2163 N N . GLY A 1 272 ? -13.208 14.097 -3.455 1.00 47.75 272 GLY A N 1
ATOM 2164 C CA . GLY A 1 272 ? -12.130 15.013 -3.124 1.00 47.75 272 GLY A CA 1
ATOM 2165 C C . GLY A 1 272 ? -11.677 15.809 -4.344 1.00 47.75 272 GLY A C 1
ATOM 2166 O O . GLY A 1 272 ? -11.737 15.352 -5.480 1.00 47.75 272 GLY A O 1
ATOM 2167 N N . ASN A 1 273 ? -11.099 16.974 -4.083 1.00 45.84 273 ASN A N 1
ATOM 2168 C CA . ASN A 1 273 ? -10.257 17.743 -5.003 1.00 45.84 273 ASN A CA 1
ATOM 2169 C C . ASN A 1 273 ? -8.841 17.136 -5.179 1.00 45.84 273 ASN A C 1
ATOM 2171 O O . ASN A 1 273 ? -7.938 17.805 -5.677 1.00 45.84 273 ASN A O 1
ATOM 2175 N N . LYS A 1 274 ? -8.634 15.880 -4.759 1.00 50.50 274 LYS A N 1
ATOM 2176 C CA . LYS A 1 274 ? -7.399 15.092 -4.886 1.00 50.50 274 LYS A CA 1
ATOM 2177 C C . LYS A 1 274 ? -7.744 13.664 -5.343 1.00 50.50 274 LYS A C 1
ATOM 2179 O O . LYS A 1 274 ? -8.857 13.197 -5.118 1.00 50.50 274 LYS A O 1
ATOM 2184 N N . CYS A 1 275 ? -6.797 13.011 -6.019 1.00 53.50 275 CYS A N 1
ATOM 2185 C CA . CYS A 1 275 ? -6.869 11.707 -6.697 1.00 53.50 275 CYS A CA 1
ATOM 2186 C C . CYS A 1 275 ? -7.814 10.665 -6.040 1.00 53.50 275 CYS A C 1
ATOM 2188 O O . CYS A 1 275 ? -7.442 9.971 -5.094 1.00 53.50 275 CYS A O 1
ATOM 2190 N N . ALA A 1 276 ? -9.031 10.518 -6.577 1.00 42.97 276 ALA A N 1
ATOM 2191 C CA . ALA A 1 276 ? -10.166 9.946 -5.845 1.00 42.97 276 ALA A CA 1
ATOM 2192 C C . ALA A 1 276 ? -10.126 8.424 -5.590 1.00 42.97 276 ALA A C 1
ATOM 2194 O O . ALA A 1 276 ? -10.766 7.966 -4.649 1.00 42.97 276 ALA A O 1
ATOM 2195 N N . THR A 1 277 ? -9.370 7.626 -6.353 1.00 42.91 277 THR A N 1
ATOM 2196 C CA . THR A 1 277 ? -9.387 6.155 -6.173 1.00 42.91 277 THR A CA 1
ATOM 2197 C C . THR A 1 277 ? -8.269 5.643 -5.257 1.00 42.91 277 THR A C 1
ATOM 2199 O O . THR A 1 277 ? -8.476 4.678 -4.524 1.00 42.91 277 THR A O 1
ATOM 2202 N N . CYS A 1 278 ? -7.105 6.306 -5.243 1.00 46.81 278 CYS A N 1
ATOM 2203 C CA . CYS A 1 278 ? -5.954 5.913 -4.414 1.00 46.81 278 CYS A CA 1
ATOM 2204 C C . CYS A 1 278 ? -5.765 6.788 -3.163 1.00 46.81 278 CYS A C 1
ATOM 2206 O O . CYS A 1 278 ? -5.310 6.275 -2.144 1.00 46.81 278 CYS A O 1
ATOM 2208 N N . HIS A 1 279 ? -6.178 8.060 -3.217 1.00 50.88 279 HIS A N 1
ATOM 2209 C CA . HIS A 1 279 ? -6.088 9.037 -2.125 1.00 50.88 279 HIS A CA 1
ATOM 2210 C C . HIS A 1 279 ? -7.484 9.464 -1.681 1.00 50.88 279 HIS A C 1
ATOM 2212 O O . HIS A 1 279 ? -7.697 10.660 -1.483 1.00 50.88 279 HIS A O 1
ATOM 2218 N N . ARG A 1 280 ? -8.435 8.504 -1.639 1.00 51.69 280 ARG A N 1
ATOM 2219 C CA . ARG A 1 280 ? -9.866 8.722 -1.344 1.00 51.69 280 ARG A CA 1
ATOM 2220 C C . ARG A 1 280 ? -10.002 9.927 -0.425 1.00 51.69 280 ARG A C 1
ATOM 2222 O O . ARG A 1 280 ? -9.495 9.880 0.693 1.00 51.69 280 ARG A O 1
ATOM 2229 N N . GLY A 1 281 ? -10.553 11.003 -0.989 1.00 49.66 281 GLY A N 1
ATOM 2230 C CA . GLY A 1 281 ? -10.530 12.335 -0.403 1.00 49.66 281 GLY A CA 1
ATOM 2231 C C . GLY A 1 281 ? -11.261 12.413 0.935 1.00 49.66 281 GLY A C 1
ATOM 2232 O O . GLY A 1 281 ? -11.508 11.408 1.602 1.00 49.66 281 GLY A O 1
ATOM 2233 N N . GLY A 1 282 ? -11.608 13.639 1.331 1.00 52.97 282 GLY A N 1
ATOM 2234 C CA . GLY A 1 282 ? -12.331 13.882 2.579 1.00 52.97 282 GLY A CA 1
ATOM 2235 C C . GLY A 1 282 ? -13.547 12.966 2.743 1.00 52.97 282 GLY A C 1
ATOM 2236 O O . GLY A 1 282 ? -14.130 12.469 1.776 1.00 52.97 282 GLY A O 1
ATOM 2237 N N . THR A 1 283 ? -13.928 12.712 3.981 1.00 62.44 283 THR A N 1
ATOM 2238 C CA . THR A 1 283 ? -15.169 12.005 4.280 1.00 62.44 283 THR A CA 1
ATOM 2239 C C . THR A 1 283 ? -16.324 12.991 4.335 1.00 62.44 283 THR A C 1
ATOM 2241 O O . THR A 1 283 ? -16.122 14.201 4.478 1.00 62.44 283 THR A O 1
ATOM 2244 N N . LEU A 1 284 ? -17.548 12.507 4.107 1.00 72.44 284 LEU A N 1
ATOM 2245 C CA . LEU A 1 284 ? -18.695 13.275 4.581 1.00 72.44 284 LEU A CA 1
ATOM 2246 C C . LEU A 1 284 ? -18.515 13.462 6.097 1.00 72.44 284 LEU A C 1
ATOM 2248 O O . LEU A 1 284 ? -18.034 12.530 6.745 1.00 72.44 284 LEU A O 1
ATOM 2252 N N . PRO A 1 285 ? -18.808 14.653 6.643 1.00 78.56 285 PRO A N 1
ATOM 2253 C CA . PRO A 1 285 ? -18.590 14.901 8.059 1.00 78.56 285 PRO A CA 1
ATOM 2254 C C . PRO A 1 285 ? -19.462 13.963 8.899 1.00 78.56 285 PRO A C 1
ATOM 2256 O O . PRO A 1 285 ? -20.554 13.585 8.475 1.00 78.56 285 PRO A O 1
ATOM 2259 N N . PHE A 1 286 ? -18.977 13.615 10.087 1.00 86.50 286 PHE A N 1
ATOM 2260 C CA . PHE A 1 286 ? -19.806 12.991 11.113 1.00 86.50 286 PHE A CA 1
ATOM 2261 C C . PHE A 1 286 ? -20.826 13.991 11.658 1.00 86.50 286 PHE A C 1
ATOM 2263 O O . PHE A 1 286 ? -20.526 15.180 11.819 1.00 86.50 286 PHE A O 1
ATOM 2270 N N . ASP A 1 287 ? -22.014 13.493 11.989 1.00 79.50 287 ASP A N 1
ATOM 2271 C CA . ASP A 1 287 ? -23.018 14.293 12.677 1.00 79.50 287 ASP A CA 1
ATOM 2272 C C . ASP A 1 287 ? -22.528 14.630 14.095 1.00 79.50 287 ASP A C 1
ATOM 2274 O O . ASP A 1 287 ? -22.052 13.765 14.828 1.00 79.50 287 ASP A O 1
ATOM 2278 N N . ASN A 1 288 ? -22.657 15.896 14.503 1.00 82.44 288 ASN A N 1
ATOM 2279 C CA . ASN A 1 288 ? -22.331 16.362 15.858 1.00 82.44 288 ASN A CA 1
ATOM 2280 C C . ASN A 1 288 ? -20.895 16.036 16.338 1.00 82.44 288 ASN A C 1
ATOM 2282 O O . ASN A 1 288 ? -20.680 15.686 17.502 1.00 82.44 288 ASN A O 1
ATOM 2286 N N . ASP A 1 289 ? -19.895 16.223 15.471 1.00 89.19 289 ASP A N 1
ATOM 2287 C CA . ASP A 1 289 ? -18.467 16.100 15.810 1.00 89.19 289 ASP A CA 1
ATOM 2288 C C . ASP A 1 289 ? -17.723 17.456 15.813 1.00 89.19 289 ASP A C 1
ATOM 2290 O O . ASP A 1 289 ? -16.828 17.690 14.998 1.00 89.19 289 ASP A O 1
ATOM 2294 N N . PRO A 1 290 ? -18.063 18.399 16.717 1.00 86.00 290 PRO A N 1
ATOM 2295 C CA . PRO A 1 290 ? -17.479 19.745 16.712 1.00 86.00 290 PRO A CA 1
ATOM 2296 C C . PRO A 1 290 ? -15.979 19.764 17.041 1.00 86.00 290 PRO A C 1
ATOM 2298 O O . PRO A 1 290 ? -15.306 20.759 16.776 1.00 86.00 290 PRO A O 1
ATOM 2301 N N . ARG A 1 291 ? -15.452 18.686 17.638 1.00 88.12 291 ARG A N 1
ATOM 2302 C CA . ARG A 1 291 ? -14.032 18.530 17.990 1.00 88.12 291 ARG A CA 1
ATOM 2303 C C . ARG A 1 291 ? -13.257 17.654 17.000 1.00 88.12 291 ARG A C 1
ATOM 2305 O O . ARG A 1 291 ? -12.065 17.447 17.211 1.00 88.12 291 ARG A O 1
ATOM 2312 N N . LEU A 1 292 ? -13.904 17.181 15.931 1.00 90.19 292 LEU A N 1
ATOM 2313 C CA . LEU A 1 292 ? -13.315 16.339 14.883 1.00 90.19 292 LEU A CA 1
ATOM 2314 C C . LEU A 1 292 ? -12.730 15.011 15.398 1.00 90.19 292 LEU A C 1
ATOM 2316 O O . LEU A 1 292 ? -11.817 14.454 14.790 1.00 90.19 292 LEU A O 1
ATOM 2320 N N . ILE A 1 293 ? -13.215 14.497 16.528 1.00 92.44 293 ILE A N 1
ATOM 2321 C CA . ILE A 1 293 ? -12.708 13.256 17.126 1.00 92.44 293 ILE A CA 1
ATOM 2322 C C . ILE A 1 293 ? -13.082 12.062 16.252 1.00 92.44 293 ILE A C 1
ATOM 2324 O O . ILE A 1 293 ? -12.226 11.223 15.966 1.00 92.44 293 ILE A O 1
ATOM 2328 N N . LEU A 1 294 ? -14.336 12.000 15.798 1.00 93.06 294 LEU A N 1
ATOM 2329 C CA . LEU A 1 294 ? -14.823 10.930 14.929 1.00 93.06 294 LEU A CA 1
ATOM 2330 C C . LEU A 1 294 ? -14.173 11.031 13.545 1.00 93.06 294 LEU A C 1
ATOM 2332 O O . LEU A 1 294 ? -13.711 10.022 13.016 1.00 93.06 294 LEU A O 1
ATOM 2336 N N . GLU A 1 295 ? -14.051 12.242 12.991 1.00 89.38 295 GLU A N 1
ATOM 2337 C CA . GLU A 1 295 ? -13.386 12.478 11.699 1.00 89.38 295 GLU A CA 1
ATOM 2338 C C . GLU A 1 295 ? -11.905 12.051 11.726 1.00 89.38 295 GLU A C 1
ATOM 2340 O O . GLU A 1 295 ? -11.429 11.352 10.820 1.00 89.38 295 GLU A O 1
ATOM 2345 N N . ASN A 1 296 ? -11.170 12.404 12.785 1.00 89.75 296 ASN A N 1
ATOM 2346 C CA . ASN A 1 296 ? -9.765 12.023 12.944 1.00 89.75 296 ASN A CA 1
ATOM 2347 C C . ASN A 1 296 ? -9.610 10.507 13.142 1.00 89.75 296 ASN A C 1
ATOM 2349 O O . ASN A 1 296 ? -8.794 9.866 12.473 1.00 89.75 296 ASN A O 1
ATOM 2353 N N . ALA A 1 297 ? -10.436 9.904 13.999 1.00 93.50 297 ALA A N 1
ATOM 2354 C CA . ALA A 1 297 ? -10.427 8.464 14.230 1.00 93.50 297 ALA A CA 1
ATOM 2355 C C . ALA A 1 297 ? -10.812 7.673 12.966 1.00 93.50 297 ALA A C 1
ATOM 2357 O O . ALA A 1 297 ? -10.207 6.642 12.658 1.00 93.50 297 ALA A O 1
ATOM 2358 N N . TYR A 1 298 ? -11.760 8.172 12.169 1.00 91.62 298 TYR A N 1
ATOM 2359 C CA . TYR A 1 298 ? -12.130 7.551 10.899 1.00 91.62 298 TYR A CA 1
ATOM 2360 C C . TYR A 1 298 ? -11.034 7.682 9.839 1.00 91.62 298 TYR A C 1
ATOM 2362 O O . TYR A 1 298 ? -10.832 6.774 9.028 1.00 91.62 298 TYR A O 1
ATOM 2370 N N . THR A 1 299 ? -10.280 8.779 9.853 1.00 87.19 299 THR A N 1
ATOM 2371 C CA . THR A 1 299 ? -9.096 8.937 9.003 1.00 87.19 299 THR A CA 1
ATOM 2372 C C . THR A 1 299 ? -8.055 7.857 9.310 1.00 87.19 299 THR A C 1
ATOM 2374 O O . THR A 1 299 ? -7.635 7.144 8.396 1.00 87.19 299 THR A O 1
ATOM 2377 N N . ASN A 1 300 ? -7.764 7.615 10.590 1.00 91.38 300 ASN A N 1
ATOM 2378 C CA . ASN A 1 300 ? -6.889 6.523 11.032 1.00 91.38 300 ASN A CA 1
ATOM 2379 C C . ASN A 1 300 ? -7.443 5.131 10.674 1.00 91.38 300 ASN A C 1
ATOM 2381 O O . ASN A 1 300 ? -6.717 4.267 10.181 1.00 91.38 300 ASN A O 1
ATOM 2385 N N . TYR A 1 301 ? -8.750 4.912 10.847 1.00 92.31 301 TYR A N 1
ATOM 2386 C CA . TYR A 1 301 ? -9.423 3.675 10.440 1.00 92.31 301 TYR A CA 1
ATOM 2387 C C . TYR A 1 301 ? -9.252 3.388 8.936 1.00 92.31 301 TYR A C 1
ATOM 2389 O O . TYR A 1 301 ? -8.970 2.250 8.541 1.00 92.31 301 TYR A O 1
ATOM 2397 N N . LYS A 1 302 ? -9.401 4.413 8.082 1.00 87.50 302 LYS A N 1
ATOM 2398 C CA . LYS A 1 302 ? -9.195 4.306 6.626 1.00 87.50 302 LYS A CA 1
ATOM 2399 C C . LYS A 1 302 ? -7.734 4.015 6.286 1.00 87.50 302 LYS A C 1
ATOM 2401 O O . LYS A 1 302 ? -7.497 3.213 5.382 1.00 87.50 302 LYS A O 1
ATOM 2406 N N . LEU A 1 303 ? -6.782 4.625 6.994 1.00 86.81 303 LEU A N 1
ATOM 2407 C CA . LEU A 1 303 ? -5.350 4.379 6.811 1.00 86.81 303 LEU A CA 1
ATOM 2408 C C . LEU A 1 303 ? -5.015 2.900 6.969 1.00 86.81 303 LEU A C 1
ATOM 2410 O O . LEU A 1 303 ? -4.536 2.273 6.023 1.00 86.81 303 LEU A O 1
ATOM 2414 N N . VAL A 1 304 ? -5.383 2.317 8.110 1.00 91.31 304 VAL A N 1
ATOM 2415 C CA . VAL A 1 304 ? -5.125 0.900 8.401 1.00 91.31 304 VAL A CA 1
ATOM 2416 C C . VAL A 1 304 ? -5.868 -0.017 7.421 1.00 91.31 304 VAL A C 1
ATOM 2418 O O . VAL A 1 304 ? -5.275 -0.954 6.882 1.00 91.31 304 VAL A O 1
ATOM 2421 N N . LYS A 1 305 ? -7.141 0.281 7.109 1.00 89.25 305 LYS A N 1
ATOM 2422 C CA . LYS A 1 305 ? -7.942 -0.498 6.144 1.00 89.25 305 LYS A CA 1
ATOM 2423 C C . LYS A 1 305 ? -7.280 -0.580 4.767 1.00 89.25 305 LYS A C 1
ATOM 2425 O O . LYS A 1 305 ? -7.307 -1.628 4.122 1.00 89.25 305 LYS A O 1
ATOM 2430 N N . ASN A 1 306 ? -6.761 0.543 4.273 1.00 83.94 306 ASN A N 1
ATOM 2431 C CA . ASN A 1 306 ? -6.264 0.646 2.902 1.00 83.94 306 ASN A CA 1
ATOM 2432 C C . ASN A 1 306 ? -4.788 0.261 2.758 1.00 83.94 306 ASN A C 1
ATOM 2434 O O . ASN A 1 306 ? -4.362 -0.085 1.655 1.00 83.94 306 ASN A O 1
ATOM 2438 N N . ASP A 1 307 ? -4.030 0.268 3.852 1.00 87.19 307 ASP A N 1
ATOM 2439 C CA . ASP A 1 307 ? -2.686 -0.296 3.904 1.00 87.19 307 ASP A CA 1
ATOM 2440 C C . ASP A 1 307 ? -2.684 -1.817 3.664 1.00 87.19 307 ASP A C 1
ATOM 2442 O O . ASP A 1 307 ? -1.859 -2.321 2.899 1.00 87.19 307 ASP A O 1
ATOM 2446 N N . ARG A 1 308 ? -3.669 -2.528 4.239 1.00 88.19 308 ARG A N 1
ATOM 2447 C CA . ARG A 1 308 ? -3.913 -3.981 4.088 1.00 88.19 308 ARG A CA 1
ATOM 2448 C C . ARG A 1 308 ? -2.790 -4.898 4.592 1.00 88.19 308 ARG A C 1
ATOM 2450 O O . ARG A 1 308 ? -2.900 -6.111 4.428 1.00 88.19 308 ARG A O 1
ATOM 2457 N N . SER A 1 309 ? -1.740 -4.363 5.218 1.00 91.44 309 SER A N 1
ATOM 2458 C CA . SER A 1 309 ? -0.686 -5.174 5.843 1.00 91.44 309 SER A CA 1
ATOM 2459 C C . SER A 1 309 ? -1.059 -5.635 7.255 1.00 91.44 309 SER A C 1
ATOM 2461 O O . SER A 1 309 ? -0.388 -6.498 7.821 1.00 91.44 309 SER A O 1
ATOM 2463 N N . TRP A 1 310 ? -2.122 -5.057 7.832 1.00 93.69 310 TRP A N 1
ATOM 2464 C CA . TRP A 1 310 ? -2.540 -5.263 9.224 1.00 93.69 310 TRP A CA 1
ATOM 2465 C C . TRP A 1 310 ? -1.389 -5.024 10.208 1.00 93.69 310 TRP A C 1
ATOM 2467 O O . TRP A 1 310 ? -1.164 -5.791 11.139 1.00 93.69 310 TRP A O 1
ATOM 2477 N N . GLY A 1 311 ? -0.644 -3.943 9.959 1.00 91.50 311 GLY A N 1
ATOM 2478 C CA . GLY A 1 311 ? 0.440 -3.460 10.807 1.00 91.50 311 GLY A CA 1
ATOM 2479 C C . GLY A 1 311 ? 1.817 -4.053 10.510 1.00 91.50 311 GLY A C 1
ATOM 2480 O O . GLY A 1 311 ? 2.768 -3.651 11.164 1.00 91.50 311 GLY A O 1
ATOM 2481 N N . VAL A 1 312 ? 1.982 -4.940 9.521 1.00 91.38 312 VAL A N 1
ATOM 2482 C CA . VAL A 1 312 ? 3.315 -5.462 9.144 1.00 91.38 312 VAL A CA 1
ATOM 2483 C C . VAL A 1 312 ? 4.260 -4.345 8.677 1.00 91.38 312 VAL A C 1
ATOM 2485 O O . VAL A 1 312 ? 5.459 -4.424 8.934 1.00 91.38 312 VAL A O 1
ATOM 2488 N N . HIS A 1 313 ? 3.747 -3.290 8.034 1.00 89.00 313 HIS A N 1
ATOM 2489 C CA . HIS A 1 313 ? 4.582 -2.160 7.605 1.00 89.00 313 HIS A CA 1
ATOM 2490 C C . HIS A 1 313 ? 5.118 -1.320 8.775 1.00 89.00 313 HIS A C 1
ATOM 2492 O O . HIS A 1 313 ? 6.272 -0.892 8.731 1.00 89.00 313 HIS A O 1
ATOM 2498 N N . ASN A 1 314 ? 4.317 -1.121 9.830 1.00 89.69 314 ASN A N 1
ATOM 2499 C CA . ASN A 1 314 ? 4.735 -0.412 11.042 1.00 89.69 314 ASN A CA 1
ATOM 2500 C C . ASN A 1 314 ? 3.943 -0.883 12.285 1.00 89.69 314 ASN A C 1
ATOM 2502 O O . ASN A 1 314 ? 2.903 -0.304 12.620 1.00 89.69 314 ASN A O 1
ATOM 2506 N N . PRO A 1 315 ? 4.412 -1.943 12.976 1.00 89.62 315 PRO A N 1
ATOM 2507 C CA . PRO A 1 315 ? 3.655 -2.583 14.050 1.00 89.62 315 PRO A CA 1
ATOM 2508 C C . PRO A 1 315 ? 3.330 -1.661 15.230 1.00 89.62 315 PRO A C 1
ATOM 2510 O O . PRO A 1 315 ? 2.204 -1.653 15.729 1.00 89.62 315 PRO A O 1
ATOM 2513 N N . LYS A 1 316 ? 4.320 -0.877 15.675 1.00 89.12 316 LYS A N 1
ATOM 2514 C CA . LYS A 1 316 ? 4.184 0.013 16.836 1.00 89.12 316 LYS A CA 1
ATOM 2515 C C . LYS A 1 316 ? 3.208 1.147 16.546 1.00 89.12 316 LYS A C 1
ATOM 2517 O O . LYS A 1 316 ? 2.282 1.366 17.326 1.00 89.12 316 LYS A O 1
ATOM 2522 N N . TYR A 1 317 ? 3.391 1.813 15.406 1.00 90.19 317 TYR A N 1
ATOM 2523 C CA . TYR A 1 317 ? 2.559 2.941 15.009 1.00 90.19 317 TYR A CA 1
ATOM 2524 C C . TYR A 1 317 ? 1.092 2.534 14.864 1.00 90.19 317 TYR A C 1
ATOM 2526 O O . TYR A 1 317 ? 0.230 3.155 15.472 1.00 90.19 317 TYR A O 1
ATOM 2534 N N . VAL A 1 318 ? 0.798 1.449 14.138 1.00 92.56 318 VAL A N 1
ATOM 2535 C CA . VAL A 1 318 ? -0.592 1.031 13.881 1.00 92.56 318 VAL A CA 1
ATOM 2536 C C . VAL A 1 318 ? -1.334 0.648 15.160 1.00 92.56 318 VAL A C 1
ATOM 2538 O O . VAL A 1 318 ? -2.499 1.012 15.316 1.00 92.56 318 VAL A O 1
ATOM 2541 N N . MET A 1 319 ? -0.677 -0.052 16.087 1.00 94.12 319 MET A N 1
ATOM 2542 C CA . MET A 1 319 ? -1.288 -0.399 17.374 1.00 94.12 319 MET A CA 1
ATOM 2543 C C . MET A 1 319 ? -1.633 0.850 18.182 1.00 94.12 319 MET A C 1
ATOM 2545 O O . MET A 1 319 ? -2.780 1.009 18.598 1.00 94.12 319 MET A O 1
ATOM 2549 N N . LYS A 1 320 ? -0.664 1.761 18.333 1.00 93.94 320 LYS A N 1
ATOM 2550 C CA . LYS A 1 320 ? -0.856 3.020 19.055 1.00 93.94 320 LYS A CA 1
ATOM 2551 C C . LYS A 1 320 ? -1.953 3.877 18.415 1.00 93.94 320 LYS A C 1
ATOM 2553 O O . LYS A 1 320 ? -2.830 4.371 19.117 1.00 93.94 320 LYS A O 1
ATOM 2558 N N . LEU A 1 321 ? -1.951 3.969 17.085 1.00 94.19 321 LEU A N 1
ATOM 2559 C CA . LEU A 1 321 ? -2.930 4.723 16.304 1.00 94.19 321 LEU A CA 1
ATOM 2560 C C . LEU A 1 321 ? -4.363 4.251 16.556 1.00 94.19 321 LEU A C 1
ATOM 2562 O O . LEU A 1 321 ? -5.268 5.068 16.747 1.00 94.19 321 LEU A O 1
ATOM 2566 N N . LEU A 1 322 ? -4.579 2.934 16.560 1.00 97.50 322 LEU A N 1
ATOM 2567 C CA . LEU A 1 322 ? -5.893 2.353 16.820 1.00 97.50 322 LEU A CA 1
ATOM 2568 C C . LEU A 1 322 ? -6.304 2.512 18.287 1.00 97.50 322 LEU A C 1
ATOM 2570 O O . LEU A 1 322 ? -7.446 2.889 18.541 1.00 97.50 322 LEU A O 1
ATOM 2574 N N . ASP A 1 323 ? -5.391 2.274 19.231 1.00 97.69 323 ASP A N 1
ATOM 2575 C CA . ASP A 1 323 ? -5.668 2.419 20.664 1.00 97.69 323 ASP A CA 1
ATOM 2576 C C . ASP A 1 323 ? -6.055 3.853 21.028 1.00 97.69 323 ASP A C 1
ATOM 2578 O O . ASP A 1 323 ? -7.092 4.069 21.653 1.00 97.69 323 ASP A O 1
ATOM 2582 N N . ASP A 1 324 ? -5.296 4.845 20.567 1.00 96.38 324 ASP A N 1
ATOM 2583 C CA . ASP A 1 324 ? -5.588 6.252 20.847 1.00 96.38 324 ASP A CA 1
ATOM 2584 C C . ASP A 1 324 ? -6.894 6.708 20.177 1.00 96.38 324 ASP A C 1
ATOM 2586 O O . ASP A 1 324 ? -7.665 7.464 20.776 1.00 96.38 324 ASP A O 1
ATOM 2590 N N . SER A 1 325 ? -7.194 6.206 18.972 1.00 96.94 325 SER A N 1
ATOM 2591 C CA . SER A 1 325 ? -8.462 6.492 18.283 1.00 96.94 325 SER A CA 1
ATOM 2592 C C . SER A 1 325 ? -9.658 5.924 19.055 1.00 96.94 325 SER A C 1
ATOM 2594 O O . SER A 1 325 ? -10.648 6.624 19.260 1.00 96.94 325 SER A O 1
ATOM 2596 N N . ILE A 1 326 ? -9.560 4.675 19.526 1.00 98.06 326 ILE A N 1
ATOM 2597 C CA . ILE A 1 326 ? -10.600 4.016 20.330 1.00 98.06 326 ILE A CA 1
ATOM 2598 C C . ILE A 1 326 ? -10.791 4.756 21.656 1.00 98.06 326 ILE A C 1
ATOM 2600 O O . ILE A 1 326 ? -11.912 5.143 21.981 1.00 98.06 326 ILE A O 1
ATOM 2604 N N . ASN A 1 327 ? -9.700 5.006 22.383 1.00 97.12 327 ASN A N 1
ATOM 2605 C CA . ASN A 1 327 ? -9.731 5.672 23.684 1.00 97.12 327 ASN A CA 1
ATOM 2606 C C . ASN A 1 327 ? -10.327 7.084 23.595 1.00 97.12 327 ASN A C 1
ATOM 2608 O O . ASN A 1 327 ? -11.083 7.488 24.478 1.00 97.12 327 ASN A O 1
ATOM 2612 N N . SER A 1 328 ? -10.022 7.831 22.527 1.00 95.56 328 SER A N 1
ATOM 2613 C CA . SER A 1 328 ? -10.579 9.173 22.313 1.00 95.56 328 SER A CA 1
ATOM 2614 C C . SER A 1 328 ? -12.097 9.130 22.146 1.00 95.56 328 SER A C 1
ATOM 2616 O O . SER A 1 328 ? -12.807 9.899 22.790 1.00 95.56 328 SER A O 1
ATOM 2618 N N . ILE A 1 329 ? -12.610 8.189 21.347 1.00 95.31 329 ILE A N 1
ATOM 2619 C CA . ILE A 1 329 ? -14.056 8.019 21.170 1.00 95.31 329 ILE A CA 1
ATOM 2620 C C . ILE A 1 329 ? -14.715 7.581 22.480 1.00 95.31 329 ILE A C 1
ATOM 2622 O O . ILE A 1 329 ? -15.722 8.160 22.882 1.00 95.31 329 ILE A O 1
ATOM 2626 N N . GLU A 1 330 ? -14.162 6.574 23.160 1.00 94.94 330 GLU A N 1
ATOM 2627 C CA . GLU A 1 330 ? -14.744 6.046 24.399 1.00 94.94 330 GLU A CA 1
ATOM 2628 C C . GLU A 1 330 ? -14.814 7.122 25.490 1.00 94.94 330 GLU A C 1
ATOM 2630 O O . GLU A 1 330 ? -15.841 7.249 26.147 1.00 94.94 330 GLU A O 1
ATOM 2635 N N . LYS A 1 331 ? -13.784 7.961 25.628 1.00 94.19 331 LYS A N 1
ATOM 2636 C CA . LYS A 1 331 ? -13.773 9.063 26.599 1.00 94.19 331 LYS A CA 1
ATOM 2637 C C . LYS A 1 331 ? -14.808 10.150 26.294 1.00 94.19 331 LYS A C 1
ATOM 2639 O O . LYS A 1 331 ? -15.364 10.739 27.219 1.00 94.19 331 LYS A O 1
ATOM 2644 N N . ASP A 1 332 ? -15.019 10.457 25.017 1.00 91.81 332 ASP A N 1
ATOM 2645 C CA . ASP A 1 332 ? -15.770 11.644 24.604 1.00 91.81 332 ASP A CA 1
ATOM 2646 C C . ASP A 1 332 ? -17.227 11.368 24.201 1.00 91.81 332 ASP A C 1
ATOM 2648 O O . ASP A 1 332 ? -18.049 12.284 24.263 1.00 91.81 332 ASP A O 1
ATOM 2652 N N . TYR A 1 333 ? -17.558 10.125 23.837 1.00 86.25 333 TYR A N 1
ATOM 2653 C CA . TYR A 1 333 ? -18.875 9.738 23.316 1.00 86.25 333 TYR A CA 1
ATOM 2654 C C . TYR A 1 333 ? -19.556 8.594 24.076 1.00 86.25 333 TYR A C 1
ATOM 2656 O O . TYR A 1 333 ? -20.760 8.407 23.911 1.00 86.25 333 TYR A O 1
ATOM 2664 N N . ARG A 1 334 ? -18.845 7.845 24.930 1.00 71.62 334 ARG A N 1
ATOM 2665 C CA . ARG A 1 334 ? -19.469 6.889 25.859 1.00 71.62 334 ARG A CA 1
ATOM 2666 C C . ARG A 1 334 ? -19.490 7.492 27.264 1.00 71.62 334 ARG A C 1
ATOM 2668 O O . ARG A 1 334 ? -18.534 7.344 28.017 1.00 71.62 334 ARG A O 1
ATOM 2675 N N . LYS A 1 335 ? -20.570 8.209 27.583 1.00 55.78 335 LYS A N 1
ATOM 2676 C CA . LYS A 1 335 ? -20.920 8.575 28.964 1.00 55.78 335 LYS A CA 1
ATOM 2677 C C . LYS A 1 335 ? -21.814 7.517 29.583 1.00 55.78 335 LYS A C 1
ATOM 2679 O O . LYS A 1 335 ? -22.761 7.100 28.881 1.00 55.78 335 LYS A O 1
#

Radius of gyration: 21.11 Å; chains: 1; bounding box: 52×62×55 Å

Organism: NCBI:txid1817879

pLDDT: mean 83.42, std 11.72, range [42.91, 98.38]

Foldseek 3Di:
DAQVVVVVPDLLSLLLCLALLVDLDNFDPVQDDLQQVLLVQCQWALVNVLVLLVVCVVVVHALVPDAQWDADPPPRDTGHDSVSDDDSPGHTRHPSNQADPDAPDPLCPPRGSDSQQLCSCCSNCVLFLLVCQQVLCCVVSVLADRDPPDDLDDPAPLPDSNRLLLQQADPPDLDDDPVSRHQGHRSNSDQKHCADVRFDADFAAGPVGNVDTGHPPDDRMDGSCVSVCVPVPPDDDLCVPNLLVLLRVLLVLLVCLLCVQQVNDHFDFDQDPHRCGRCRHQGDDGPPCPVCLSRNLVSLSVSCNRSPSSCSSPRVSSNVRSVVSNVSSCVPPPD

Sequence (335 aa):
MESGVCGQCHEQYNQWEKSRHSDAESYGFAEIAKPLLVNCYKCHYAKSYAESIEKINSEKINFHELQYKKQLMLVGLSMPDLSKLPKKNEPRVTCQTCHSSHPSSSKTQYGLRLAEKENICGTCHYEKWQNAILEGSAGEIKNGFEYPSEDYDFINPHYTKKKCILCHMSKNITAADRNGVRAVGGHTLRMRDAGEDNILGGFGPSSDDPEKERNTDDKDDILNISPCEQCHQGIKEFNRNNFQKGVYEKWKKLGELLKSINSEKLPGYKPGNKCATCHRGGTLPFDNDPRLILENAYTNYKLVKNDRSWGVHNPKYVMKLLDDSINSIEKDYRK